Protein AF-A0A158M334-F1 (afdb_monomer_lite)

Structure (mmCIF, N/CA/C/O backbone):
data_AF-A0A158M334-F1
#
_entry.id   AF-A0A158M334-F1
#
loop_
_atom_site.group_PDB
_atom_site.id
_atom_site.type_symbol
_atom_site.label_atom_id
_atom_site.label_alt_id
_atom_site.label_comp_id
_atom_site.label_asym_id
_atom_site.label_entity_id
_atom_site.label_seq_id
_atom_site.pdbx_PDB_ins_code
_atom_site.Cartn_x
_atom_site.Cartn_y
_atom_site.Cartn_z
_atom_site.occupancy
_atom_site.B_iso_or_equiv
_atom_site.auth_seq_id
_atom_site.auth_comp_id
_atom_site.auth_asym_id
_atom_site.auth_atom_id
_atom_site.pdbx_PDB_model_num
ATOM 1 N N . MET A 1 1 ? 19.444 14.212 8.124 1.00 47.94 1 MET A N 1
ATOM 2 C CA . MET A 1 1 ? 18.230 14.984 7.774 1.00 47.94 1 MET A CA 1
ATOM 3 C C . MET A 1 1 ? 18.605 16.455 7.803 1.00 47.94 1 MET A C 1
ATOM 5 O O . MET A 1 1 ? 19.225 16.860 8.776 1.00 47.94 1 MET A O 1
ATOM 9 N N . THR A 1 2 ? 18.355 17.217 6.739 1.00 58.91 2 THR A N 1
ATOM 10 C CA . THR A 1 2 ? 18.716 18.645 6.686 1.00 58.91 2 THR A CA 1
ATOM 11 C C . THR A 1 2 ? 17.719 19.482 7.489 1.00 58.91 2 THR A C 1
ATOM 13 O O . THR A 1 2 ? 16.550 19.117 7.623 1.00 58.91 2 THR A O 1
ATOM 16 N N . GLU A 1 3 ? 18.173 20.617 8.019 1.00 60.62 3 GLU A N 1
ATOM 17 C CA . GLU A 1 3 ? 17.359 21.556 8.806 1.00 60.62 3 GLU A CA 1
ATOM 18 C C . GLU A 1 3 ? 16.091 22.000 8.043 1.00 60.62 3 GLU A C 1
ATOM 20 O O . GLU A 1 3 ? 15.004 22.089 8.611 1.00 60.62 3 GLU A O 1
ATOM 25 N N . SER A 1 4 ? 16.191 22.140 6.715 1.00 65.19 4 SER A N 1
ATOM 26 C CA . SER A 1 4 ? 15.075 22.467 5.817 1.00 65.19 4 SER A CA 1
ATOM 27 C C . SER A 1 4 ? 13.988 21.385 5.749 1.00 65.19 4 SER A C 1
ATOM 29 O O . SER 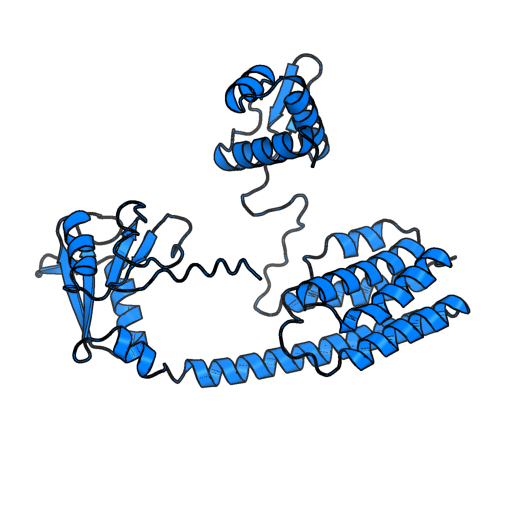A 1 4 ? 12.809 21.719 5.643 1.00 65.19 4 SER A O 1
ATOM 31 N N . SER A 1 5 ? 14.345 20.098 5.846 1.00 67.75 5 SER A N 1
ATOM 32 C CA . SER A 1 5 ? 13.368 18.997 5.836 1.00 67.75 5 SER A CA 1
ATOM 33 C C . SER A 1 5 ? 12.546 18.942 7.126 1.00 67.75 5 SER A C 1
ATOM 35 O O . SER A 1 5 ? 11.361 18.623 7.086 1.00 67.75 5 SER A O 1
ATOM 37 N N . VAL A 1 6 ? 13.148 19.297 8.266 1.00 74.81 6 VAL A N 1
ATOM 38 C CA . VAL A 1 6 ? 12.451 19.345 9.562 1.00 74.81 6 VAL A CA 1
ATOM 39 C C . VAL A 1 6 ? 11.464 20.515 9.608 1.00 74.81 6 VAL A C 1
ATOM 41 O O . VAL A 1 6 ? 10.344 20.357 10.090 1.00 74.81 6 VAL A O 1
ATOM 44 N N . VAL A 1 7 ? 11.850 21.678 9.071 1.00 81.12 7 VAL A N 1
ATOM 45 C CA . VAL A 1 7 ? 10.973 22.859 8.991 1.00 81.12 7 VAL A CA 1
ATOM 46 C C . VAL A 1 7 ? 9.770 22.608 8.082 1.00 81.12 7 VAL A C 1
ATOM 48 O O . VAL A 1 7 ? 8.658 22.996 8.434 1.00 81.12 7 VAL A O 1
ATOM 51 N N . LEU A 1 8 ? 9.964 21.912 6.958 1.00 81.62 8 LEU A N 1
ATOM 52 C CA . LEU A 1 8 ? 8.877 21.534 6.056 1.00 81.62 8 LEU A CA 1
ATOM 53 C C . LEU A 1 8 ? 7.827 20.652 6.752 1.00 81.62 8 LEU A C 1
ATOM 55 O O . LEU A 1 8 ? 6.649 20.996 6.731 1.00 81.62 8 LEU A O 1
ATOM 59 N N . LEU A 1 9 ? 8.253 19.586 7.440 1.00 78.56 9 LEU A N 1
ATOM 60 C CA . LEU A 1 9 ? 7.349 18.691 8.177 1.00 78.56 9 LEU A CA 1
ATOM 61 C C . LEU A 1 9 ? 6.573 19.422 9.283 1.00 78.56 9 LEU A C 1
ATOM 63 O O . LEU A 1 9 ? 5.370 19.224 9.445 1.00 78.56 9 LEU A O 1
ATOM 67 N N . ARG A 1 10 ? 7.243 20.307 10.034 1.00 80.00 10 ARG A N 1
ATOM 68 C CA . ARG A 1 10 ? 6.589 21.115 11.079 1.00 80.00 10 ARG A CA 1
ATOM 69 C C . ARG A 1 10 ? 5.551 22.073 10.494 1.00 80.00 10 ARG A C 1
ATOM 71 O O . ARG A 1 10 ? 4.484 22.252 11.077 1.00 80.00 10 ARG A O 1
ATOM 78 N N . LEU A 1 11 ? 5.847 22.672 9.341 1.00 85.12 11 LEU A N 1
ATOM 79 C CA . LEU A 1 11 ? 4.933 23.584 8.657 1.00 85.12 11 LEU A CA 1
ATOM 80 C C . LEU A 1 11 ? 3.715 22.848 8.073 1.00 85.12 11 LEU A C 1
ATOM 82 O O . LEU A 1 11 ? 2.597 23.352 8.168 1.00 85.12 11 LEU A O 1
ATOM 86 N N . GLU A 1 12 ? 3.907 21.645 7.527 1.00 84.12 12 GLU A N 1
ATOM 87 C CA . GLU A 1 12 ? 2.819 20.763 7.080 1.00 84.12 12 GLU A CA 1
ATOM 88 C C . GLU A 1 12 ? 1.884 20.401 8.232 1.00 84.12 12 GLU A C 1
ATOM 90 O O . GLU A 1 12 ? 0.667 20.571 8.124 1.00 84.12 12 GLU A O 1
ATOM 95 N N . GLN A 1 13 ? 2.458 19.969 9.355 1.00 78.25 13 GLN A N 1
ATOM 96 C CA . GLN A 1 13 ? 1.706 19.617 10.552 1.00 78.25 13 GLN A CA 1
ATOM 97 C C . GLN A 1 13 ? 0.904 20.815 11.082 1.00 78.25 13 GLN A C 1
ATOM 99 O O . GLN A 1 13 ? -0.273 20.672 11.415 1.00 78.25 13 GLN A O 1
ATOM 104 N N . TRP A 1 14 ? 1.503 22.010 11.109 1.00 84.94 14 TRP A N 1
ATOM 105 C CA . TRP A 1 14 ? 0.812 23.228 11.531 1.00 84.94 14 TRP A CA 1
ATOM 106 C C . TRP A 1 14 ? -0.359 23.586 10.603 1.00 84.94 14 TRP A C 1
ATOM 108 O O . TRP A 1 14 ? -1.460 23.854 11.088 1.00 84.94 14 TRP A O 1
ATOM 118 N N . LEU A 1 15 ? -0.170 23.532 9.278 1.00 84.06 15 LEU A N 1
ATOM 119 C CA . LEU A 1 15 ? -1.239 23.802 8.305 1.00 84.06 15 LEU A CA 1
ATOM 120 C C . LEU A 1 15 ? -2.401 22.811 8.432 1.00 84.06 15 LEU A C 1
ATOM 122 O O . LEU A 1 15 ? -3.563 23.209 8.336 1.00 84.06 15 LEU A O 1
ATOM 126 N N . GLN A 1 16 ? -2.102 21.538 8.693 1.00 79.38 16 GLN A N 1
ATOM 127 C CA . GLN A 1 16 ? -3.113 20.504 8.913 1.00 79.38 16 GLN A CA 1
ATOM 128 C C . GLN A 1 16 ? -3.888 20.696 10.223 1.00 79.38 16 GLN A C 1
ATOM 130 O O . GLN A 1 16 ? -5.077 20.384 10.267 1.00 79.38 16 GLN A O 1
ATOM 135 N N . GLN A 1 17 ? -3.246 21.225 11.269 1.00 76.94 17 GLN A N 1
ATOM 136 C CA . GLN A 1 17 ? -3.879 21.508 12.562 1.00 76.94 17 GLN A CA 1
ATOM 137 C C . GLN A 1 17 ? -4.700 22.802 12.548 1.00 76.94 17 GLN A C 1
ATOM 139 O O . GLN A 1 17 ? -5.815 22.829 13.059 1.00 76.94 17 GLN A O 1
ATOM 144 N N . SER A 1 18 ? -4.148 23.874 11.975 1.00 81.25 18 SER A N 1
ATOM 145 C CA . SER A 1 18 ? -4.753 25.213 11.998 1.00 81.25 18 SER A CA 1
ATOM 146 C C . SER A 1 18 ? -5.786 25.434 10.896 1.00 81.25 18 SER A C 1
ATOM 148 O O . SER A 1 18 ? -6.657 26.283 11.056 1.00 81.25 18 SER A O 1
ATOM 150 N N . ARG A 1 19 ? -5.692 24.693 9.781 1.00 78.38 19 ARG A N 1
ATOM 151 C CA . ARG A 1 19 ? -6.609 24.752 8.625 1.00 78.38 19 ARG A CA 1
ATOM 152 C C . ARG A 1 19 ? -7.058 26.168 8.240 1.00 78.38 19 ARG A C 1
ATOM 154 O O . ARG A 1 19 ? -8.259 26.450 8.212 1.00 78.38 19 ARG A O 1
ATOM 161 N N . PRO A 1 20 ? -6.115 27.071 7.924 1.00 83.44 20 PRO A N 1
ATOM 162 C CA . PRO A 1 20 ? -6.472 28.397 7.446 1.00 83.44 20 PRO A CA 1
ATOM 163 C C . PRO A 1 20 ? -7.361 28.306 6.186 1.00 83.44 20 PRO A C 1
ATOM 165 O O . PRO A 1 20 ? -7.093 27.472 5.314 1.00 83.44 20 PRO A O 1
ATOM 168 N N . PRO A 1 21 ? -8.413 29.140 6.071 1.00 81.75 21 PRO A N 1
ATOM 169 C CA . PRO A 1 21 ? -9.284 29.165 4.903 1.00 81.75 21 PRO A CA 1
ATOM 170 C C . PRO A 1 21 ? -8.538 29.380 3.583 1.00 81.75 21 PRO A C 1
ATOM 172 O O . PRO A 1 21 ? -7.445 29.946 3.509 1.00 81.75 21 PRO A O 1
ATOM 175 N N . ARG A 1 22 ? -9.183 28.968 2.492 1.00 81.88 22 ARG A N 1
ATOM 176 C CA . ARG A 1 22 ? -8.704 29.235 1.135 1.00 81.88 22 ARG A CA 1
ATOM 177 C C . ARG A 1 22 ? -8.504 30.739 0.928 1.00 81.88 22 ARG A C 1
ATOM 179 O O . ARG A 1 22 ? -9.402 31.527 1.202 1.00 81.88 22 ARG A O 1
ATOM 186 N N . GLY A 1 23 ? -7.341 31.131 0.416 1.00 82.62 23 GLY A N 1
ATOM 187 C CA . GLY A 1 23 ? -6.979 32.531 0.199 1.00 82.62 23 GLY A CA 1
ATOM 188 C C . GLY A 1 23 ? -6.365 33.239 1.410 1.00 82.62 23 GLY A C 1
ATOM 189 O O . GLY A 1 23 ? -6.038 34.418 1.295 1.00 82.62 23 GLY A O 1
ATOM 190 N N . THR A 1 24 ? -6.150 32.564 2.544 1.00 87.94 24 THR A N 1
ATOM 191 C CA . THR A 1 24 ? -5.414 33.149 3.676 1.00 87.94 24 THR A CA 1
ATOM 192 C C . THR A 1 24 ? -3.946 33.380 3.315 1.00 87.94 24 THR A C 1
ATOM 194 O O . THR A 1 24 ? -3.288 32.501 2.758 1.00 87.94 24 THR A O 1
ATOM 197 N N . HIS A 1 25 ? -3.428 34.566 3.638 1.00 89.25 25 HIS A N 1
ATOM 198 C CA . HIS A 1 25 ? -2.022 34.918 3.449 1.00 89.25 25 HIS A CA 1
ATOM 199 C C . HIS A 1 25 ? -1.143 34.286 4.537 1.00 89.25 25 HIS A C 1
ATOM 201 O O . HIS A 1 25 ? -1.473 34.358 5.719 1.00 89.25 25 HIS A O 1
ATOM 207 N N . LEU A 1 26 ? -0.008 33.711 4.136 1.00 87.44 26 LEU A N 1
ATOM 208 C CA . LEU A 1 26 ? 0.969 33.071 5.014 1.00 87.44 26 LEU A CA 1
ATOM 209 C C . LEU A 1 26 ? 2.284 33.873 5.031 1.00 87.44 26 LEU A C 1
ATOM 211 O O . LEU A 1 26 ? 3.174 33.629 4.208 1.00 87.44 26 LEU A O 1
ATOM 215 N N . PRO A 1 27 ? 2.432 34.846 5.950 1.00 87.75 27 PRO A N 1
ATOM 216 C CA . PRO A 1 27 ? 3.647 35.646 6.054 1.00 87.75 27 PRO A CA 1
ATOM 217 C C . PRO A 1 27 ? 4.820 34.814 6.593 1.00 87.75 27 PRO A C 1
ATOM 219 O O . PRO A 1 27 ? 4.800 34.321 7.719 1.00 87.75 27 PRO A O 1
ATOM 222 N N . ALA A 1 28 ? 5.889 34.715 5.796 1.00 84.88 28 ALA A N 1
ATOM 223 C CA . ALA A 1 28 ? 7.063 33.900 6.121 1.00 84.88 28 ALA A CA 1
ATOM 224 C C . ALA A 1 28 ? 7.759 34.307 7.434 1.00 84.88 28 ALA A C 1
ATOM 226 O O . ALA A 1 28 ? 8.307 33.444 8.107 1.00 84.88 28 ALA A O 1
ATOM 227 N N . GLN A 1 29 ? 7.737 35.596 7.799 1.00 82.38 29 GLN A N 1
ATOM 228 C CA . GLN A 1 29 ? 8.352 36.079 9.042 1.00 82.38 29 GLN A CA 1
ATOM 229 C C . GLN A 1 29 ? 7.590 35.586 10.278 1.00 82.38 29 GLN A C 1
ATOM 231 O O . GLN A 1 29 ? 8.189 34.998 11.164 1.00 82.38 29 GLN A O 1
ATOM 236 N N . GLN A 1 30 ? 6.261 35.712 10.285 1.00 82.62 30 GLN A N 1
ATOM 237 C CA . GLN A 1 30 ? 5.423 35.257 11.398 1.00 82.62 30 GLN A CA 1
ATOM 238 C C . GLN A 1 30 ? 5.484 33.733 11.584 1.00 82.62 30 GLN A C 1
ATOM 240 O O . GLN A 1 30 ? 5.459 33.241 12.707 1.00 82.62 30 GLN A O 1
ATOM 245 N N . LEU A 1 31 ? 5.586 32.977 10.484 1.00 85.56 31 LEU A N 1
ATOM 246 C CA . LEU A 1 31 ? 5.782 31.525 10.527 1.00 85.56 31 LEU A CA 1
ATOM 247 C C . LEU A 1 31 ? 7.178 31.139 11.037 1.00 85.56 31 LEU A C 1
ATOM 249 O O . LEU A 1 31 ? 7.320 30.109 11.687 1.00 85.56 31 LEU A O 1
ATOM 253 N N . ALA A 1 32 ? 8.196 31.957 10.765 1.00 84.25 32 ALA A N 1
ATOM 254 C CA . ALA A 1 32 ? 9.542 31.766 11.298 1.00 84.25 32 ALA A CA 1
ATOM 255 C C . ALA A 1 32 ? 9.581 32.009 12.812 1.00 84.25 32 ALA A C 1
ATOM 257 O O . ALA A 1 32 ? 10.109 31.174 13.545 1.00 84.25 32 ALA A O 1
ATOM 258 N N . ASP A 1 33 ? 8.926 33.078 13.271 1.00 81.44 33 ASP A N 1
ATOM 259 C CA . ASP A 1 33 ? 8.797 33.411 14.691 1.00 81.44 33 ASP A CA 1
ATOM 260 C C . ASP A 1 33 ? 8.016 32.314 15.445 1.00 81.44 33 ASP A C 1
ATOM 262 O O . ASP A 1 33 ? 8.439 31.867 16.509 1.00 81.44 33 ASP A O 1
ATOM 266 N N . LEU A 1 34 ? 6.924 31.805 14.856 1.00 77.38 34 LEU A N 1
ATOM 267 C CA . LEU A 1 34 ? 6.105 30.727 15.427 1.00 77.38 34 LEU A CA 1
ATOM 268 C C . LEU A 1 34 ? 6.857 29.392 15.542 1.00 77.38 34 LEU A C 1
ATOM 270 O O . LEU A 1 34 ? 6.643 28.635 16.486 1.00 77.38 34 LEU A O 1
ATOM 274 N N . LEU A 1 35 ? 7.717 29.086 14.570 1.00 78.19 35 LEU A N 1
ATOM 275 C CA . LEU A 1 35 ? 8.491 27.843 14.524 1.00 78.19 35 LEU A CA 1
ATOM 276 C C . LEU A 1 35 ? 9.873 27.971 15.192 1.00 78.19 35 LEU A C 1
ATOM 278 O O . LEU A 1 35 ? 10.613 26.985 15.206 1.00 78.19 35 LEU A O 1
ATOM 282 N N . ALA A 1 36 ? 10.204 29.147 15.745 1.00 81.69 36 ALA A N 1
ATOM 283 C CA . ALA A 1 36 ? 11.494 29.499 16.346 1.00 81.69 36 ALA A CA 1
ATOM 284 C C . ALA A 1 36 ? 12.703 29.217 15.428 1.00 81.69 36 ALA A C 1
ATOM 286 O O . ALA A 1 36 ? 13.732 28.703 15.866 1.00 81.69 36 ALA A O 1
ATOM 287 N N . VAL A 1 37 ? 12.576 29.534 14.135 1.00 85.00 37 VAL A N 1
ATOM 288 C CA . VAL A 1 37 ? 13.619 29.325 13.112 1.00 85.00 37 VAL A CA 1
ATOM 289 C C . VAL A 1 37 ? 13.877 30.597 12.307 1.00 85.00 37 VAL A C 1
ATOM 291 O O . VAL A 1 37 ? 13.117 31.559 12.368 1.00 85.00 37 VAL A O 1
ATOM 294 N N . SER A 1 38 ? 14.950 30.616 11.511 1.00 79.19 38 SER A N 1
ATOM 295 C CA . SER A 1 38 ? 15.212 31.730 10.595 1.00 79.19 38 SER A CA 1
ATOM 296 C C . SER A 1 38 ? 14.240 31.736 9.401 1.00 79.19 38 SER A C 1
ATOM 298 O O . SER A 1 38 ? 13.664 30.718 9.010 1.00 79.19 38 SER A O 1
ATOM 300 N N . ARG A 1 39 ? 14.062 32.902 8.769 1.00 82.88 39 ARG A N 1
ATOM 301 C CA . ARG A 1 39 ? 13.133 33.090 7.638 1.00 82.88 39 ARG A CA 1
ATOM 302 C C . ARG A 1 39 ? 13.492 32.264 6.392 1.00 82.88 39 ARG A C 1
ATOM 304 O O . ARG A 1 39 ? 12.613 31.965 5.578 1.00 82.88 39 ARG A O 1
ATOM 311 N N . SER A 1 40 ? 14.769 31.922 6.209 1.00 81.50 40 SER A N 1
ATOM 312 C CA . SER A 1 40 ? 15.268 31.253 4.997 1.00 81.50 40 SER A CA 1
ATOM 313 C C . SER A 1 40 ? 14.731 29.811 4.844 1.00 81.50 40 SER A C 1
ATOM 315 O O . SER A 1 40 ? 14.070 29.545 3.834 1.00 81.50 40 SER A O 1
ATOM 317 N N . PRO A 1 41 ? 14.852 28.913 5.848 1.00 82.25 41 PRO A N 1
ATOM 318 C CA . PRO A 1 41 ? 14.222 27.587 5.836 1.00 82.25 41 PRO A CA 1
ATOM 319 C C . PRO A 1 41 ? 12.707 27.611 5.609 1.00 82.25 41 PRO A C 1
ATOM 321 O O . PRO A 1 41 ? 12.185 26.796 4.853 1.00 82.25 41 PRO A O 1
ATOM 324 N N . VAL A 1 42 ? 11.999 28.571 6.214 1.00 85.69 42 VAL A N 1
ATOM 325 C CA . VAL A 1 42 ? 10.542 28.716 6.059 1.00 85.69 42 VAL A CA 1
ATOM 326 C C . VAL A 1 42 ? 10.175 29.142 4.642 1.00 85.69 42 VAL A C 1
ATOM 328 O O . VAL A 1 42 ? 9.250 28.596 4.050 1.00 85.69 42 VAL A O 1
ATOM 331 N N . SER A 1 43 ? 10.922 30.081 4.060 1.00 84.38 43 SER A N 1
ATOM 332 C CA . SER A 1 43 ? 10.692 30.527 2.681 1.00 84.38 43 SER A CA 1
ATOM 333 C C . SER A 1 43 ? 10.925 29.398 1.674 1.00 84.38 43 SER A C 1
ATOM 335 O O . SER A 1 43 ? 10.174 29.281 0.706 1.00 84.38 43 SER A O 1
ATOM 337 N N . HIS A 1 44 ? 11.926 28.548 1.926 1.00 83.69 44 HIS A N 1
ATOM 338 C CA . HIS A 1 44 ? 12.181 27.348 1.134 1.00 83.69 44 HIS A CA 1
ATOM 339 C C . HIS A 1 44 ? 11.050 26.319 1.295 1.00 83.69 44 HIS A C 1
ATOM 341 O O . HIS A 1 44 ? 10.533 25.814 0.302 1.00 83.69 44 HIS A O 1
ATOM 347 N N . ALA A 1 45 ? 10.595 26.060 2.525 1.00 85.06 45 ALA A N 1
ATOM 348 C CA . ALA A 1 45 ? 9.475 25.155 2.785 1.00 85.06 45 ALA A CA 1
ATOM 349 C C . ALA A 1 45 ? 8.170 25.629 2.116 1.00 85.06 45 ALA A C 1
ATOM 351 O O . ALA A 1 45 ? 7.468 24.833 1.499 1.00 85.06 45 ALA A O 1
ATOM 352 N N . LEU A 1 46 ? 7.869 26.932 2.158 1.00 87.31 46 LEU A N 1
ATOM 353 C CA . LEU A 1 46 ? 6.708 27.517 1.476 1.00 87.31 46 LEU A CA 1
ATOM 354 C C . LEU A 1 46 ? 6.787 27.370 -0.051 1.00 87.31 46 LEU A C 1
ATOM 356 O O . LEU A 1 46 ? 5.761 27.136 -0.687 1.00 87.31 46 LEU A O 1
ATOM 360 N N . ALA A 1 47 ? 7.986 27.475 -0.635 1.00 84.81 47 ALA A N 1
ATOM 361 C CA . ALA A 1 47 ? 8.192 27.231 -2.061 1.00 84.81 47 ALA A CA 1
ATOM 362 C C . ALA A 1 47 ? 7.869 25.773 -2.427 1.00 84.81 47 ALA A C 1
ATOM 364 O O . ALA A 1 47 ? 7.090 25.536 -3.347 1.00 84.81 47 ALA A O 1
ATOM 365 N N . VAL A 1 48 ? 8.362 24.812 -1.638 1.00 81.94 48 VAL A N 1
ATOM 366 C CA . VAL A 1 48 ? 8.070 23.379 -1.821 1.00 81.94 48 VAL A CA 1
ATOM 367 C C . VAL A 1 48 ? 6.569 23.089 -1.685 1.00 81.94 48 VAL A C 1
ATOM 369 O O . VAL A 1 48 ? 5.997 22.352 -2.485 1.00 81.94 48 VAL A O 1
ATOM 372 N N . LEU A 1 49 ? 5.883 23.698 -0.713 1.00 82.50 49 LEU A N 1
ATOM 373 C CA . LEU A 1 49 ? 4.430 23.545 -0.552 1.00 82.50 49 LEU A CA 1
ATOM 374 C C . LEU A 1 49 ? 3.627 24.186 -1.695 1.00 82.50 49 LEU A C 1
ATOM 376 O O . LEU A 1 49 ? 2.535 23.715 -2.022 1.00 82.50 49 LEU A O 1
ATOM 380 N N . ALA A 1 50 ? 4.156 25.239 -2.320 1.00 83.94 50 ALA A N 1
ATOM 381 C CA . ALA A 1 50 ? 3.560 25.827 -3.514 1.00 83.94 50 ALA A CA 1
ATOM 382 C C . ALA A 1 50 ? 3.732 24.927 -4.746 1.00 83.94 50 ALA A C 1
ATOM 384 O O . ALA A 1 50 ? 2.779 24.747 -5.501 1.00 83.94 50 ALA A O 1
ATOM 385 N N . GLU A 1 51 ? 4.894 24.291 -4.914 1.00 78.19 51 GLU A N 1
ATOM 386 C CA . GLU A 1 51 ? 5.123 23.284 -5.962 1.00 78.19 51 GLU A CA 1
ATOM 387 C C . GLU A 1 51 ? 4.209 22.060 -5.796 1.00 78.19 51 GLU A C 1
ATOM 389 O O . GLU A 1 51 ? 3.699 21.522 -6.778 1.00 78.19 51 GLU A O 1
ATOM 394 N N . ARG A 1 52 ? 3.911 21.670 -4.549 1.00 77.50 52 ARG A N 1
ATOM 395 C CA . ARG A 1 52 ? 2.932 20.616 -4.219 1.00 77.50 52 ARG A CA 1
ATOM 396 C C . ARG A 1 52 ? 1.470 21.036 -4.414 1.00 77.50 52 ARG A C 1
ATOM 398 O O . ARG A 1 52 ? 0.571 20.212 -4.252 1.00 77.50 52 ARG A O 1
ATOM 405 N N . GLY A 1 53 ? 1.211 22.302 -4.743 1.00 77.44 53 GLY A N 1
ATOM 406 C CA . GLY A 1 53 ? -0.130 22.837 -4.990 1.00 77.44 53 GLY A CA 1
ATOM 407 C C . GLY A 1 53 ? -0.955 23.131 -3.733 1.00 77.44 53 GLY A C 1
ATOM 408 O O . GLY A 1 53 ? -2.150 23.405 -3.848 1.00 77.44 53 GLY A O 1
ATOM 409 N N . TRP A 1 54 ? -0.351 23.091 -2.539 1.00 80.81 54 TRP A N 1
ATOM 410 C CA . TRP A 1 54 ? -1.039 23.454 -1.293 1.00 80.81 54 TRP A CA 1
ATOM 411 C C . TRP A 1 54 ? -1.180 24.968 -1.175 1.00 80.81 54 TRP A C 1
ATOM 413 O O . TRP A 1 54 ? -2.190 25.477 -0.684 1.00 80.81 54 TRP A O 1
ATOM 423 N N . LEU A 1 55 ? -0.165 25.685 -1.660 1.00 88.56 55 LEU A N 1
ATOM 424 C CA . LEU A 1 55 ? -0.078 27.135 -1.631 1.00 88.56 55 LEU A CA 1
ATOM 425 C C . LEU A 1 55 ? -0.019 27.705 -3.048 1.00 88.56 55 LEU A C 1
ATOM 427 O O . LEU A 1 55 ? 0.523 27.100 -3.967 1.00 88.56 55 LEU A O 1
ATOM 431 N N . ARG A 1 56 ? -0.518 28.926 -3.208 1.00 87.44 56 ARG A N 1
ATOM 432 C CA . ARG A 1 56 ? -0.350 29.734 -4.411 1.00 87.44 56 ARG A CA 1
ATOM 433 C C . ARG A 1 56 ? 0.615 30.868 -4.118 1.00 87.44 56 ARG A C 1
ATOM 435 O O . ARG A 1 56 ? 0.387 31.673 -3.214 1.00 87.44 56 ARG A O 1
ATOM 442 N N . ARG A 1 57 ? 1.681 30.960 -4.908 1.00 87.81 57 ARG A N 1
ATOM 443 C CA . ARG A 1 57 ? 2.614 32.087 -4.858 1.00 87.81 57 ARG A CA 1
ATOM 444 C C . ARG A 1 57 ? 2.042 33.262 -5.649 1.00 87.81 57 ARG A C 1
ATOM 446 O O . ARG A 1 57 ? 1.691 33.101 -6.814 1.00 87.81 57 ARG A O 1
ATOM 453 N N . GLN A 1 58 ? 1.983 34.441 -5.037 1.00 85.06 58 GLN A N 1
ATOM 454 C CA . GLN A 1 58 ? 1.708 35.697 -5.737 1.00 85.06 58 GLN A CA 1
ATOM 455 C C . GLN A 1 58 ? 2.993 36.539 -5.806 1.00 85.06 58 GLN A C 1
ATOM 457 O O . GLN A 1 58 ? 3.638 36.750 -4.770 1.00 85.06 58 GLN A O 1
ATOM 462 N N . PRO A 1 59 ? 3.387 37.035 -6.995 1.00 76.69 59 PRO A N 1
ATOM 463 C CA . PRO A 1 59 ? 4.546 37.914 -7.140 1.00 76.69 59 PRO A CA 1
ATOM 464 C C . PRO A 1 59 ? 4.445 39.115 -6.194 1.00 76.69 59 PRO A C 1
ATOM 466 O O . PRO A 1 59 ? 3.391 39.735 -6.090 1.00 76.69 59 PRO A O 1
ATOM 469 N N . HIS A 1 60 ? 5.527 39.418 -5.472 1.00 76.56 60 HIS A N 1
ATOM 470 C CA . HIS A 1 60 ? 5.637 40.549 -4.532 1.00 76.56 60 HIS A CA 1
ATOM 471 C C . HIS A 1 60 ? 4.625 40.587 -3.366 1.00 76.56 60 HIS A C 1
ATOM 473 O O . HIS 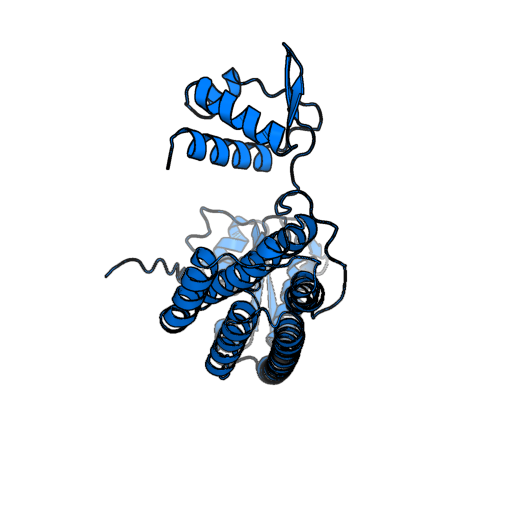A 1 60 ? 4.662 41.521 -2.570 1.00 76.56 60 HIS A O 1
ATOM 479 N N . ARG A 1 61 ? 3.761 39.572 -3.220 1.00 76.88 61 ARG A N 1
ATOM 480 C CA . ARG A 1 61 ? 2.748 39.480 -2.154 1.00 76.88 61 ARG A CA 1
ATOM 481 C C . ARG A 1 61 ? 2.865 38.248 -1.259 1.00 76.88 61 ARG A C 1
ATOM 483 O O . ARG A 1 61 ? 2.197 38.209 -0.240 1.00 76.88 61 ARG A O 1
ATOM 490 N N . GLY A 1 62 ? 3.715 37.275 -1.593 1.00 85.69 62 GLY A N 1
ATOM 491 C CA . GLY A 1 62 ? 3.979 36.112 -0.737 1.00 85.69 62 GLY A CA 1
ATOM 492 C C . GLY A 1 62 ? 3.161 34.874 -1.110 1.00 85.69 62 GLY A C 1
ATOM 493 O O . GLY A 1 62 ? 2.877 34.643 -2.289 1.00 85.69 62 GLY A O 1
ATOM 494 N N . TYR A 1 63 ? 2.837 34.044 -0.116 1.00 89.38 63 TYR A N 1
ATOM 495 C CA . TYR A 1 63 ? 2.156 32.760 -0.303 1.00 89.38 63 TYR A CA 1
ATOM 496 C C . TYR A 1 63 ? 0.749 32.801 0.284 1.00 89.38 63 TYR A C 1
ATOM 498 O O . TYR A 1 63 ? 0.533 33.323 1.375 1.00 89.38 63 TYR A O 1
ATOM 506 N N . TYR A 1 64 ? -0.200 32.224 -0.443 1.00 88.38 64 TYR A N 1
ATOM 507 C CA . TYR A 1 64 ? -1.598 32.131 -0.046 1.00 88.38 64 TYR A CA 1
ATOM 508 C C . TYR A 1 64 ? -2.034 30.674 -0.021 1.00 88.38 64 TYR A C 1
ATOM 510 O O . TYR A 1 64 ? -1.584 29.883 -0.846 1.00 88.38 64 TYR A O 1
ATOM 518 N N . VAL A 1 65 ? -2.928 30.316 0.893 1.00 87.06 65 VAL A N 1
ATOM 519 C CA . VAL A 1 65 ? -3.502 28.969 0.952 1.00 87.06 65 VAL A CA 1
ATOM 520 C C . VAL A 1 65 ? -4.343 28.726 -0.298 1.00 87.06 65 VAL A C 1
ATOM 522 O O . VAL A 1 65 ? -5.307 29.454 -0.541 1.00 87.06 65 VAL A O 1
ATOM 525 N N . ASP A 1 66 ? -3.994 27.713 -1.092 1.00 82.94 66 ASP A N 1
ATOM 526 C CA . ASP A 1 66 ? -4.806 27.298 -2.235 1.00 82.94 66 ASP A CA 1
ATOM 527 C C . ASP A 1 66 ? -5.609 26.057 -1.885 1.00 82.94 66 ASP A C 1
ATOM 529 O O . ASP A 1 66 ? -6.807 26.157 -1.709 1.00 82.94 66 ASP A O 1
ATOM 533 N N . ARG A 1 67 ? -5.011 24.880 -1.729 1.00 79.12 67 ARG A N 1
ATOM 534 C CA . ARG A 1 67 ? -5.780 23.671 -1.408 1.00 79.12 67 ARG A CA 1
ATOM 535 C C . ARG A 1 67 ? -5.017 22.823 -0.406 1.00 79.12 67 ARG A C 1
ATOM 537 O O . ARG A 1 67 ? -4.138 22.061 -0.792 1.00 79.12 67 ARG A O 1
ATOM 544 N N . LEU A 1 68 ? -5.362 22.956 0.875 1.00 73.56 68 LEU A N 1
ATOM 545 C CA . LEU A 1 68 ? -4.834 22.064 1.906 1.00 73.56 68 LEU A CA 1
ATOM 546 C C . LEU A 1 68 ? -5.449 20.666 1.747 1.00 73.56 68 LEU A C 1
ATOM 548 O O . LEU A 1 68 ? -6.633 20.567 1.416 1.00 73.56 68 LEU A O 1
ATOM 552 N N . PRO A 1 69 ? -4.672 19.593 1.961 1.00 60.22 69 PRO A N 1
ATOM 553 C CA . PRO A 1 69 ? -5.205 18.239 1.965 1.00 60.22 69 PRO A CA 1
ATOM 554 C C . PRO A 1 69 ? -6.197 18.045 3.119 1.00 60.22 69 PRO A C 1
ATOM 556 O O . PRO A 1 69 ? -6.036 18.599 4.216 1.00 60.22 69 PRO A O 1
ATOM 559 N N . GLU A 1 70 ? -7.223 17.223 2.886 1.00 54.50 70 GLU A N 1
ATOM 560 C CA . GLU A 1 70 ? -8.037 16.709 3.986 1.00 54.50 70 GLU A CA 1
ATOM 561 C C . GLU A 1 70 ? -7.160 15.865 4.932 1.00 54.50 70 GLU A C 1
ATOM 563 O O . GLU A 1 70 ? -6.182 15.278 4.460 1.00 54.50 70 GLU A O 1
ATOM 568 N N . PRO A 1 71 ? -7.400 15.824 6.258 1.00 45.88 71 PRO A N 1
ATOM 569 C CA . PRO A 1 71 ? -6.503 15.132 7.171 1.00 45.88 71 PRO A CA 1
ATOM 570 C C . PRO A 1 71 ? -6.624 13.637 6.852 1.00 45.88 71 PRO A C 1
ATOM 572 O O . PRO A 1 71 ? -7.678 13.045 7.069 1.00 45.88 71 PRO A O 1
ATOM 575 N N . GLY A 1 72 ? -5.573 13.056 6.267 1.00 50.56 72 GLY A N 1
ATOM 576 C CA . GLY A 1 72 ? -5.574 11.682 5.749 1.00 50.56 72 GLY A CA 1
ATOM 577 C C . GLY A 1 72 ? -5.708 11.535 4.226 1.00 50.56 72 GLY A C 1
ATOM 578 O O . GLY A 1 72 ? -5.809 10.411 3.747 1.00 50.56 72 GLY A O 1
ATOM 579 N N . GLY A 1 73 ? -5.696 12.625 3.452 1.00 39.66 73 GLY A N 1
ATOM 580 C CA . GLY A 1 73 ? -5.712 12.580 1.989 1.00 39.66 73 GLY A CA 1
ATOM 581 C C . GLY A 1 73 ? -4.433 13.148 1.391 1.00 39.66 73 GLY A C 1
ATOM 582 O O . GLY A 1 73 ? -4.342 14.357 1.188 1.00 39.66 73 GLY A O 1
ATOM 583 N N . ASP A 1 74 ? -3.462 12.293 1.071 1.00 41.44 74 ASP A N 1
ATOM 584 C CA . ASP A 1 74 ? -2.333 12.724 0.253 1.00 41.44 74 ASP A CA 1
ATOM 585 C C . ASP A 1 74 ? -2.793 13.114 -1.159 1.00 41.44 74 ASP A C 1
ATOM 587 O O . ASP A 1 74 ? -3.767 12.613 -1.732 1.00 41.44 74 ASP A O 1
ATOM 591 N N . THR A 1 75 ? -2.083 14.102 -1.685 1.00 40.66 75 THR A N 1
ATOM 592 C CA . THR A 1 75 ? -2.329 14.834 -2.923 1.00 40.66 75 THR A CA 1
ATOM 593 C C . THR A 1 75 ? -2.693 13.943 -4.118 1.00 40.66 75 THR A C 1
ATOM 595 O O . THR A 1 75 ? -1.956 13.032 -4.475 1.00 40.66 75 THR A O 1
ATOM 598 N N . ARG A 1 76 ? -3.784 14.307 -4.815 1.00 38.25 76 ARG A N 1
ATOM 599 C CA . ARG A 1 76 ? -4.234 13.745 -6.110 1.00 38.25 76 ARG A CA 1
ATOM 600 C C . ARG A 1 76 ? -4.797 12.312 -6.093 1.00 38.25 76 ARG A C 1
ATOM 602 O O . ARG A 1 76 ? -4.748 11.624 -7.111 1.00 38.25 76 ARG A O 1
ATOM 609 N N . SER A 1 77 ? -5.453 11.915 -5.005 1.00 39.09 77 SER A N 1
ATOM 610 C CA . SER A 1 77 ? -6.366 10.768 -5.030 1.00 39.09 77 SER A CA 1
ATOM 611 C C . SER A 1 77 ? -7.576 11.070 -5.931 1.00 39.09 77 SER A C 1
ATOM 613 O O . SER A 1 77 ? -8.446 11.875 -5.593 1.00 39.09 77 SER A O 1
ATOM 615 N N . VAL A 1 78 ? -7.608 10.453 -7.118 1.00 39.47 78 VAL A N 1
ATOM 616 C CA . VAL A 1 78 ? -8.876 10.034 -7.730 1.00 39.47 78 VAL A CA 1
ATOM 617 C C . VAL A 1 78 ? -9.589 9.256 -6.638 1.00 39.47 78 VAL A C 1
ATOM 619 O O . VAL A 1 78 ? -8.997 8.313 -6.121 1.00 39.47 78 VAL A O 1
ATOM 622 N N . SER A 1 79 ? -10.786 9.697 -6.242 1.00 34.84 79 SER A N 1
ATOM 623 C CA . SER A 1 79 ? -11.604 9.029 -5.231 1.00 34.84 79 SER A CA 1
ATOM 624 C C . SER A 1 79 ? -11.456 7.517 -5.362 1.00 34.84 79 SER A C 1
ATOM 626 O O . SER A 1 79 ? -11.766 6.971 -6.423 1.00 34.84 79 SER A O 1
ATOM 628 N N . ALA A 1 80 ? -10.944 6.860 -4.314 1.00 41.75 80 ALA A N 1
ATOM 629 C CA . ALA A 1 80 ? -10.976 5.408 -4.249 1.00 41.75 80 ALA A CA 1
ATOM 630 C C . ALA A 1 80 ? -12.423 4.980 -4.552 1.00 41.75 80 ALA A C 1
ATOM 632 O O . ALA A 1 80 ? -13.353 5.587 -3.998 1.00 41.75 80 ALA A O 1
ATOM 633 N N . PRO A 1 81 ? -12.640 4.040 -5.488 1.00 40.50 81 PRO A N 1
ATOM 634 C CA . PRO A 1 81 ? -13.981 3.599 -5.813 1.00 40.50 81 PRO A CA 1
ATOM 635 C C . PRO A 1 81 ? -14.643 3.119 -4.523 1.00 40.50 81 PRO A C 1
ATOM 637 O O . PRO A 1 81 ? -14.124 2.268 -3.809 1.00 40.50 81 PRO A O 1
ATOM 640 N N . THR A 1 82 ? -15.782 3.721 -4.199 1.00 41.25 82 THR A N 1
ATOM 641 C CA . THR A 1 82 ? -16.612 3.389 -3.042 1.00 41.25 82 THR A CA 1
ATOM 642 C C . THR A 1 82 ? -17.285 2.045 -3.333 1.00 41.25 82 THR A C 1
ATOM 644 O O . THR A 1 82 ? -18.431 1.985 -3.765 1.00 41.25 82 THR A O 1
ATOM 647 N N . GLY A 1 83 ? -16.524 0.957 -3.200 1.00 40.22 83 GLY A N 1
ATOM 648 C CA . GLY A 1 83 ? -16.959 -0.420 -3.427 1.00 40.22 83 GLY A CA 1
ATOM 649 C C . GLY A 1 83 ? -16.804 -1.276 -2.163 1.00 40.22 83 GLY A C 1
ATOM 650 O O . GLY A 1 83 ? -15.912 -1.019 -1.356 1.00 40.22 83 GLY A O 1
ATOM 651 N N . PRO A 1 84 ? -17.672 -2.280 -1.942 1.00 39.69 84 PRO A N 1
ATOM 652 C CA . PRO A 1 84 ? -17.661 -3.078 -0.721 1.00 39.69 84 PRO A CA 1
ATOM 653 C C . PRO A 1 84 ? -16.495 -4.088 -0.688 1.00 39.69 84 PRO A C 1
ATOM 655 O O . PRO A 1 84 ? -16.217 -4.751 -1.680 1.00 39.69 84 PRO A O 1
ATOM 658 N N . VAL A 1 85 ? -15.855 -4.201 0.484 1.00 47.03 85 VAL A N 1
ATOM 659 C CA . VAL A 1 85 ? -15.138 -5.361 1.077 1.00 47.03 85 VAL A CA 1
ATOM 660 C C . VAL A 1 85 ? -14.445 -6.349 0.105 1.00 47.03 85 VAL A C 1
ATOM 662 O O . VAL A 1 85 ? -14.736 -7.540 0.123 1.00 47.03 85 VAL A O 1
ATOM 665 N N . ASP A 1 86 ? -13.503 -5.866 -0.717 1.00 50.31 86 ASP A N 1
ATOM 666 C CA . ASP A 1 86 ? -12.362 -6.638 -1.280 1.00 50.31 86 ASP A CA 1
ATOM 667 C C . ASP A 1 86 ? -11.308 -5.727 -1.961 1.00 50.31 86 ASP A C 1
ATOM 669 O O . ASP A 1 86 ? -10.639 -6.076 -2.936 1.00 50.31 86 ASP A O 1
ATOM 673 N N . ASP A 1 87 ? -11.168 -4.502 -1.447 1.00 59.19 87 ASP A N 1
ATOM 674 C CA . ASP A 1 87 ? -10.420 -3.410 -2.090 1.00 59.19 87 ASP A CA 1
ATOM 675 C C . ASP A 1 87 ? -8.887 -3.571 -2.003 1.00 59.19 87 ASP A C 1
ATOM 677 O O . ASP A 1 87 ? -8.119 -2.885 -2.674 1.00 59.19 87 ASP A O 1
ATOM 681 N N . THR A 1 88 ? -8.411 -4.532 -1.208 1.00 63.88 88 THR A N 1
ATOM 682 C CA . THR A 1 88 ? -6.979 -4.764 -0.994 1.00 63.88 88 THR A CA 1
ATOM 683 C C . THR A 1 88 ? -6.281 -5.347 -2.224 1.00 63.88 88 THR A C 1
ATOM 685 O O . THR A 1 88 ? -5.092 -5.103 -2.412 1.00 63.88 88 THR A O 1
ATOM 688 N N . LEU A 1 89 ? -6.993 -6.089 -3.086 1.00 76.38 89 LEU A N 1
ATOM 689 C CA . LEU A 1 89 ? -6.418 -6.741 -4.274 1.00 76.38 89 LEU A CA 1
ATOM 690 C C . LEU A 1 89 ? -6.353 -5.823 -5.504 1.00 76.38 89 LEU A C 1
ATOM 692 O O . LEU A 1 89 ? -5.715 -6.173 -6.501 1.00 76.38 89 LEU A O 1
ATOM 696 N N . GLN A 1 90 ? -6.993 -4.652 -5.459 1.00 77.38 90 GLN A N 1
ATOM 697 C CA . GLN A 1 90 ? -7.042 -3.729 -6.594 1.00 77.38 90 GLN A CA 1
ATOM 698 C C . GLN A 1 90 ? -5.672 -3.210 -7.049 1.00 77.38 90 GLN A C 1
ATOM 700 O O . GLN A 1 90 ? -5.449 -3.174 -8.262 1.00 77.38 90 GLN A O 1
ATOM 705 N N . PRO A 1 91 ? -4.713 -2.895 -6.155 1.00 81.62 91 PRO A N 1
ATOM 706 C CA . PRO A 1 91 ? -3.351 -2.568 -6.566 1.00 81.62 91 PRO A CA 1
ATOM 707 C C . PRO A 1 91 ? -2.722 -3.662 -7.432 1.00 81.62 91 PRO A C 1
ATOM 709 O O . PRO A 1 91 ? -2.150 -3.377 -8.480 1.00 81.62 91 PRO A O 1
ATOM 712 N N . LEU A 1 92 ? -2.899 -4.932 -7.056 1.00 82.31 92 LEU A N 1
ATOM 713 C CA . LEU A 1 92 ? -2.339 -6.054 -7.806 1.00 82.31 92 LEU A CA 1
ATOM 714 C C . LEU A 1 92 ? -3.042 -6.256 -9.159 1.00 82.31 92 LEU A C 1
ATOM 716 O O . LEU A 1 92 ? -2.390 -6.569 -10.154 1.00 82.31 92 LEU A O 1
ATOM 720 N N . ARG A 1 93 ? -4.359 -6.019 -9.229 1.00 87.00 93 ARG A N 1
ATOM 721 C CA . ARG A 1 93 ? -5.114 -6.014 -10.496 1.00 87.00 93 ARG A CA 1
ATOM 722 C C . ARG A 1 93 ? -4.669 -4.886 -11.426 1.00 87.00 93 ARG A C 1
ATOM 724 O O . ARG A 1 93 ? -4.559 -5.110 -12.629 1.00 87.00 93 ARG A O 1
ATOM 731 N N . MET A 1 94 ? -4.362 -3.711 -10.880 1.00 87.94 94 MET A N 1
ATOM 732 C CA . MET A 1 94 ? -3.790 -2.605 -11.647 1.00 87.94 94 MET A CA 1
ATOM 733 C C . MET A 1 94 ? -2.401 -2.968 -12.183 1.00 87.94 94 MET A C 1
ATOM 735 O O . MET A 1 94 ? -2.144 -2.792 -13.373 1.00 87.94 94 MET A O 1
ATOM 739 N N . CYS A 1 95 ? -1.532 -3.556 -11.352 1.00 90.38 95 CYS A N 1
ATOM 740 C CA . CYS A 1 95 ? -0.238 -4.076 -11.803 1.00 90.38 95 CYS A CA 1
ATOM 741 C C . CYS A 1 95 ? -0.398 -5.096 -12.940 1.00 90.38 95 CYS A C 1
ATOM 743 O O . CYS A 1 95 ? 0.313 -5.009 -13.938 1.00 90.38 95 CYS A O 1
ATOM 745 N N . MET A 1 96 ? -1.365 -6.011 -12.838 1.00 91.62 96 MET A N 1
ATOM 746 C CA . MET A 1 96 ? -1.656 -6.994 -13.887 1.00 91.62 96 MET A CA 1
ATOM 747 C C . MET A 1 96 ? -2.097 -6.356 -15.210 1.00 91.62 96 MET A C 1
ATOM 749 O O . MET A 1 96 ? -1.795 -6.900 -16.267 1.00 91.62 96 MET A O 1
ATOM 753 N N . ALA A 1 97 ? -2.798 -5.222 -15.173 1.00 92.44 97 ALA A N 1
ATOM 754 C CA . ALA A 1 97 ? -3.202 -4.506 -16.380 1.00 92.44 97 ALA A CA 1
ATOM 755 C C . ALA A 1 97 ? -2.038 -3.718 -17.007 1.00 92.44 97 ALA A C 1
ATOM 757 O O . ALA A 1 97 ? -1.896 -3.679 -18.226 1.00 92.44 97 ALA A O 1
ATOM 758 N N . VAL A 1 98 ? -1.206 -3.092 -16.173 1.00 94.88 98 VAL A N 1
ATOM 759 C CA . VAL A 1 98 ? -0.187 -2.129 -16.612 1.00 94.88 98 VAL A CA 1
ATOM 760 C C . VAL A 1 98 ? 1.154 -2.789 -16.923 1.00 94.88 98 VAL A C 1
ATOM 762 O O . VAL A 1 98 ? 1.735 -2.526 -17.971 1.00 94.88 98 VAL A O 1
ATOM 765 N N . VAL A 1 99 ? 1.670 -3.638 -16.031 1.00 95.69 99 VAL A N 1
ATOM 766 C CA . VAL A 1 99 ? 3.042 -4.158 -16.136 1.00 95.69 99 VAL A CA 1
ATOM 767 C C . VAL A 1 99 ? 3.225 -5.018 -17.393 1.00 95.69 99 VAL A C 1
ATOM 769 O O . VAL A 1 99 ? 4.159 -4.740 -18.142 1.00 95.69 99 VAL A O 1
ATOM 772 N N . PRO A 1 100 ? 2.361 -6.007 -17.710 1.00 97.19 100 PRO A N 1
ATOM 773 C CA . PRO A 1 100 ? 2.514 -6.795 -18.933 1.00 97.19 100 PRO A CA 1
ATOM 774 C C . PRO A 1 100 ? 2.372 -5.965 -20.211 1.00 97.19 100 PRO A C 1
ATOM 776 O O . PRO A 1 100 ? 3.038 -6.275 -21.197 1.00 97.19 100 PRO A O 1
ATOM 779 N N . ALA A 1 101 ? 1.536 -4.921 -20.195 1.00 96.88 101 ALA A N 1
ATOM 780 C CA . ALA A 1 101 ? 1.384 -4.002 -21.319 1.00 96.88 101 ALA A CA 1
ATOM 781 C C . ALA A 1 101 ? 2.657 -3.172 -21.534 1.00 96.88 101 ALA A C 1
ATOM 783 O O . ALA A 1 101 ? 3.130 -3.067 -22.660 1.00 96.88 101 ALA A O 1
ATOM 784 N N . ALA A 1 102 ? 3.273 -2.683 -20.453 1.00 96.88 102 ALA A N 1
ATOM 785 C CA . ALA A 1 102 ? 4.527 -1.938 -20.517 1.00 96.88 102 ALA A CA 1
ATOM 786 C C . ALA A 1 102 ? 5.658 -2.752 -21.172 1.00 96.88 102 ALA A C 1
ATOM 788 O O . ALA A 1 102 ? 6.428 -2.207 -21.957 1.00 96.88 102 ALA A O 1
ATOM 789 N N . LEU A 1 103 ? 5.727 -4.064 -20.908 1.00 97.00 103 LEU A N 1
ATOM 790 C CA . LEU A 1 103 ? 6.718 -4.957 -21.526 1.00 97.00 103 LEU A CA 1
ATOM 791 C C . LEU A 1 103 ? 6.561 -5.077 -23.053 1.00 97.00 103 LEU A C 1
ATOM 793 O O . LEU A 1 103 ? 7.522 -5.425 -23.733 1.00 97.00 103 LEU A O 1
ATOM 797 N N . LEU A 1 104 ? 5.368 -4.816 -23.592 1.00 97.19 104 LEU A N 1
ATOM 798 C CA . LEU A 1 104 ? 5.055 -4.930 -25.020 1.00 97.19 104 LEU A CA 1
ATOM 799 C C . LEU A 1 104 ? 5.235 -3.614 -25.787 1.00 97.19 104 LEU A C 1
ATOM 801 O O . LEU A 1 104 ? 5.012 -3.588 -26.997 1.00 97.19 104 LEU A O 1
ATOM 805 N N . GLU A 1 105 ? 5.636 -2.532 -25.115 1.00 96.81 105 GLU A N 1
ATOM 806 C CA . GLU A 1 105 ? 5.830 -1.247 -25.779 1.00 96.81 105 GLU A CA 1
ATOM 807 C C . GLU A 1 105 ? 6.895 -1.330 -26.887 1.00 96.81 105 GLU A C 1
ATOM 809 O O . GLU A 1 105 ? 7.933 -1.991 -26.724 1.00 96.81 105 GLU A O 1
ATOM 814 N N . PRO A 1 106 ? 6.690 -0.627 -28.016 1.00 93.44 106 PRO A N 1
ATOM 815 C CA . PRO A 1 106 ? 7.674 -0.572 -29.084 1.00 93.44 106 PRO A CA 1
ATOM 816 C C . PRO A 1 106 ? 9.026 -0.065 -28.574 1.00 93.44 106 PRO A C 1
ATOM 818 O O . PRO A 1 106 ? 9.145 1.035 -28.040 1.00 93.44 106 PRO A O 1
ATOM 821 N N . GLY A 1 107 ? 10.072 -0.868 -28.761 1.00 90.94 107 GLY A N 1
ATOM 822 C CA . GLY A 1 107 ? 11.420 -0.511 -28.318 1.00 90.94 107 GLY A CA 1
ATOM 823 C C . GLY A 1 107 ? 11.676 -0.707 -26.821 1.00 90.94 107 GLY A C 1
ATOM 824 O O . GLY A 1 107 ? 12.716 -0.249 -26.342 1.00 90.94 107 GLY A O 1
ATOM 825 N N . TYR A 1 108 ? 10.791 -1.409 -26.100 1.00 96.12 108 TYR A N 1
ATOM 826 C CA . TYR A 1 108 ? 11.021 -1.789 -24.708 1.00 96.12 108 TYR A CA 1
ATOM 827 C C . TYR A 1 108 ? 12.387 -2.465 -24.541 1.00 96.12 108 TYR A C 1
ATOM 829 O O . TYR A 1 108 ? 12.666 -3.512 -25.139 1.00 96.12 108 TYR A O 1
ATOM 837 N N . ARG A 1 109 ? 13.232 -1.860 -23.701 1.00 93.38 109 ARG A N 1
ATOM 838 C CA . ARG A 1 109 ? 14.523 -2.406 -23.280 1.00 93.38 109 ARG A CA 1
ATOM 839 C C . ARG A 1 109 ? 14.831 -1.970 -21.862 1.00 93.38 109 ARG A C 1
ATOM 841 O O . ARG A 1 109 ? 14.876 -0.780 -21.559 1.00 93.38 109 ARG A O 1
ATOM 848 N N . ILE A 1 110 ? 15.122 -2.948 -21.020 1.00 93.12 110 ILE A N 1
ATOM 849 C CA . ILE A 1 110 ? 15.596 -2.710 -19.663 1.00 93.12 110 ILE A CA 1
ATOM 850 C C . ILE A 1 110 ? 17.122 -2.604 -19.645 1.00 93.12 110 ILE A C 1
ATOM 852 O O . ILE A 1 110 ? 17.826 -3.333 -20.344 1.00 93.12 110 ILE A O 1
ATOM 856 N N . GLU A 1 111 ? 17.643 -1.667 -18.856 1.00 93.75 111 GLU A N 1
ATOM 857 C CA . GLU A 1 111 ? 19.083 -1.445 -18.760 1.00 93.75 111 GLU A CA 1
ATOM 858 C C . GLU A 1 111 ? 19.776 -2.608 -18.012 1.00 93.75 111 GLU A C 1
ATOM 860 O O . GLU A 1 111 ? 19.268 -3.051 -16.975 1.00 93.75 111 GLU A O 1
ATOM 865 N N . PRO A 1 112 ? 20.960 -3.089 -18.449 1.00 92.06 112 PRO A N 1
ATOM 866 C CA . PRO A 1 112 ? 21.658 -4.197 -17.780 1.00 92.06 112 PRO A CA 1
ATOM 867 C C . PRO A 1 112 ? 22.018 -3.924 -16.309 1.00 92.06 112 PRO A C 1
ATOM 869 O O . PRO A 1 112 ? 22.094 -4.838 -15.486 1.00 92.06 112 PRO A O 1
ATOM 872 N N . THR A 1 113 ? 22.243 -2.658 -15.962 1.00 93.62 113 THR A N 1
ATOM 873 C CA . THR A 1 113 ? 22.478 -2.174 -14.591 1.00 93.62 113 THR A CA 1
ATOM 874 C C . THR A 1 113 ? 21.243 -2.384 -13.711 1.00 93.62 113 THR A C 1
ATOM 876 O O . THR A 1 113 ? 21.351 -2.935 -12.612 1.00 93.62 113 THR A O 1
ATOM 879 N N . VAL A 1 114 ? 20.065 -2.013 -14.220 1.00 92.69 114 VAL A N 1
ATOM 880 C CA . VAL A 1 114 ? 18.764 -2.204 -13.569 1.00 92.69 114 VAL A CA 1
ATOM 881 C C . VAL A 1 114 ? 18.463 -3.692 -13.433 1.00 92.69 114 VAL A C 1
ATOM 883 O O . VAL A 1 114 ? 18.125 -4.139 -12.341 1.00 92.69 114 VAL A O 1
ATOM 886 N N . MET A 1 115 ? 18.690 -4.481 -14.487 1.00 92.50 115 MET A N 1
ATOM 887 C CA . MET A 1 115 ? 18.520 -5.937 -14.464 1.00 92.50 115 MET A CA 1
ATOM 888 C C . MET A 1 115 ? 19.312 -6.589 -13.321 1.00 92.50 115 MET A C 1
ATOM 890 O O . MET A 1 115 ? 18.773 -7.359 -12.524 1.00 92.50 115 MET A O 1
ATOM 894 N N . ARG A 1 116 ? 20.595 -6.231 -13.189 1.00 91.69 116 ARG A N 1
ATOM 895 C CA . ARG A 1 116 ? 21.477 -6.752 -12.136 1.00 91.69 116 ARG A CA 1
ATOM 896 C C . ARG A 1 116 ? 20.996 -6.368 -10.738 1.00 91.69 116 ARG A C 1
ATOM 898 O O . ARG A 1 116 ? 21.026 -7.200 -9.831 1.00 91.69 116 ARG A O 1
ATOM 905 N N . ARG A 1 117 ? 20.537 -5.124 -10.570 1.00 92.81 117 ARG A N 1
ATOM 906 C CA . ARG A 1 117 ? 19.951 -4.641 -9.315 1.00 92.81 117 ARG A CA 1
ATOM 907 C C . ARG A 1 117 ? 18.698 -5.442 -8.955 1.00 92.81 117 ARG A C 1
ATOM 909 O O . ARG A 1 117 ? 18.614 -5.916 -7.826 1.00 92.81 117 ARG A O 1
ATOM 916 N N . LEU A 1 118 ? 17.770 -5.630 -9.895 1.00 91.62 118 LEU A N 1
ATOM 917 C CA . LEU A 1 118 ? 16.530 -6.378 -9.663 1.00 91.62 118 LEU A CA 1
ATOM 918 C C . LEU A 1 118 ? 16.813 -7.827 -9.256 1.00 91.62 118 LEU A C 1
ATOM 920 O O . LEU A 1 118 ? 16.283 -8.283 -8.247 1.00 91.62 118 LEU A O 1
ATOM 924 N N . ARG A 1 119 ? 17.733 -8.516 -9.949 1.00 90.56 119 ARG A N 1
ATOM 925 C CA . ARG A 1 119 ? 18.172 -9.869 -9.559 1.00 90.56 119 ARG A CA 1
ATOM 926 C C . ARG A 1 119 ? 18.715 -9.901 -8.127 1.00 90.56 119 ARG A C 1
ATOM 928 O O . ARG A 1 119 ? 18.354 -10.774 -7.347 1.00 90.56 119 ARG A O 1
ATOM 935 N N . GLN A 1 120 ? 19.556 -8.934 -7.755 1.00 88.38 120 GLN A N 1
ATOM 936 C CA . GLN A 1 120 ? 20.113 -8.857 -6.402 1.00 88.38 120 GLN A CA 1
ATOM 937 C C . GLN A 1 120 ? 19.040 -8.579 -5.335 1.00 88.38 120 GLN A C 1
ATOM 939 O O . GLN A 1 120 ? 19.140 -9.103 -4.224 1.00 88.38 120 GLN A O 1
ATOM 944 N N . GLN A 1 121 ? 18.038 -7.753 -5.649 1.00 85.50 121 GLN A N 1
ATOM 945 C CA . GLN A 1 121 ? 16.912 -7.470 -4.756 1.00 85.50 121 GLN A CA 1
ATOM 946 C C . GLN A 1 121 ? 16.060 -8.726 -4.535 1.00 85.50 121 GLN A C 1
ATOM 948 O O . GLN A 1 121 ? 15.803 -9.078 -3.384 1.00 85.50 121 GLN A O 1
ATOM 953 N N . GLU A 1 122 ? 15.721 -9.450 -5.604 1.00 84.06 122 GLU A N 1
ATOM 954 C CA . GLU A 1 122 ? 14.970 -10.711 -5.537 1.00 84.06 122 GLU A CA 1
ATOM 955 C C . GLU A 1 122 ? 15.691 -11.775 -4.696 1.00 84.06 122 GLU A C 1
ATOM 957 O O . GLU A 1 122 ? 15.086 -12.376 -3.810 1.00 84.06 122 GLU A O 1
ATOM 962 N N . SER A 1 123 ? 17.008 -11.941 -4.866 1.00 78.56 123 SER A N 1
ATOM 963 C CA . SER A 1 123 ? 17.795 -12.894 -4.066 1.00 78.56 123 SER A CA 1
ATOM 964 C C . SER A 1 123 ? 17.867 -12.542 -2.572 1.00 78.56 123 SER A C 1
ATOM 966 O O . SER A 1 123 ? 18.111 -13.415 -1.741 1.00 78.56 123 SER A O 1
ATOM 968 N N . ARG A 1 124 ? 17.678 -11.267 -2.204 1.00 77.56 124 ARG A N 1
ATOM 969 C CA . ARG A 1 124 ? 17.723 -10.787 -0.809 1.00 77.56 124 ARG A CA 1
ATOM 970 C C . ARG A 1 124 ? 16.364 -10.805 -0.112 1.00 77.56 124 ARG A C 1
ATOM 972 O O . ARG A 1 124 ? 16.318 -10.662 1.109 1.00 77.56 124 ARG A O 1
ATOM 979 N N . MET A 1 125 ? 15.275 -11.021 -0.852 1.00 72.50 125 MET A N 1
ATOM 980 C CA . MET A 1 125 ? 13.902 -11.016 -0.332 1.00 72.50 125 MET A CA 1
ATOM 981 C C . MET A 1 125 ? 13.693 -11.965 0.859 1.00 72.50 125 MET A C 1
ATOM 983 O O . MET A 1 125 ? 12.877 -11.685 1.735 1.00 72.50 125 MET A O 1
ATOM 987 N N . HIS A 1 126 ? 14.446 -13.067 0.928 1.00 67.38 126 HIS A N 1
ATOM 988 C CA . HIS A 1 126 ? 14.290 -14.108 1.955 1.00 67.38 126 HIS A CA 1
ATOM 989 C C . HIS A 1 126 ? 14.700 -13.644 3.358 1.00 67.38 126 HIS A C 1
ATOM 991 O O . HIS A 1 126 ? 14.231 -14.202 4.343 1.00 67.38 126 HIS A O 1
ATOM 997 N N . ALA A 1 127 ? 15.571 -12.636 3.454 1.00 64.69 127 ALA A N 1
ATOM 998 C CA . ALA A 1 127 ? 16.115 -12.151 4.721 1.00 64.69 127 ALA A CA 1
ATOM 999 C C . ALA A 1 127 ? 15.293 -11.007 5.344 1.00 64.69 127 ALA A C 1
ATOM 1001 O O . ALA A 1 127 ? 15.652 -10.492 6.400 1.00 64.69 127 ALA A O 1
ATOM 1002 N N . LEU A 1 128 ? 14.224 -10.562 4.677 1.00 66.50 128 LEU A N 1
ATOM 1003 C CA . LEU A 1 128 ? 13.506 -9.334 5.018 1.00 66.50 128 LEU A CA 1
ATOM 1004 C C . LEU A 1 128 ? 12.153 -9.613 5.677 1.00 66.50 128 LEU A C 1
ATOM 1006 O O . LEU A 1 128 ? 11.562 -10.671 5.475 1.00 66.50 128 LEU A O 1
ATOM 1010 N N . HIS A 1 129 ? 11.655 -8.641 6.444 1.00 65.25 129 HIS A N 1
ATOM 1011 C CA . HIS A 1 129 ? 10.317 -8.647 7.049 1.00 65.25 129 HIS A CA 1
ATOM 1012 C C . HIS A 1 129 ? 9.234 -8.243 6.028 1.00 65.25 129 HIS A C 1
ATOM 1014 O O . HIS A 1 129 ? 9.538 -7.594 5.026 1.00 65.25 129 HIS A O 1
ATOM 1020 N N . ASP A 1 130 ? 7.971 -8.588 6.294 1.00 64.75 130 ASP A N 1
ATOM 1021 C CA . ASP A 1 130 ? 6.846 -8.496 5.343 1.00 64.75 130 ASP A CA 1
ATOM 1022 C C . ASP A 1 130 ? 6.680 -7.115 4.674 1.00 64.75 130 ASP A C 1
ATOM 1024 O O . ASP A 1 130 ? 6.585 -7.036 3.449 1.00 64.75 130 ASP A O 1
ATOM 1028 N N . ALA A 1 131 ? 6.737 -6.014 5.436 1.00 64.69 131 ALA A N 1
ATOM 1029 C CA . ALA A 1 131 ? 6.609 -4.659 4.879 1.00 64.69 131 ALA A CA 1
ATOM 1030 C C . ALA A 1 131 ? 7.763 -4.290 3.924 1.00 64.69 131 ALA A C 1
ATOM 1032 O O . ALA A 1 131 ? 7.556 -3.663 2.887 1.00 64.69 131 ALA A O 1
ATOM 1033 N N . ALA A 1 132 ? 8.987 -4.725 4.240 1.00 68.50 132 ALA A N 1
ATOM 1034 C CA . ALA A 1 132 ? 10.149 -4.492 3.387 1.00 68.50 132 ALA A CA 1
ATOM 1035 C C . ALA A 1 132 ? 10.090 -5.335 2.100 1.00 68.50 132 ALA A C 1
ATOM 1037 O O . ALA A 1 132 ? 10.498 -4.857 1.042 1.00 68.50 132 ALA A O 1
ATOM 1038 N N . ARG A 1 133 ? 9.543 -6.561 2.162 1.00 72.81 133 ARG A N 1
ATOM 1039 C CA . ARG A 1 133 ? 9.312 -7.398 0.970 1.00 72.81 133 ARG A CA 1
ATOM 1040 C C . ARG A 1 133 ? 8.289 -6.764 0.030 1.00 72.81 133 ARG A C 1
ATOM 1042 O O . ARG A 1 133 ? 8.530 -6.708 -1.171 1.00 72.81 133 ARG A O 1
ATOM 1049 N N . ALA A 1 134 ? 7.185 -6.251 0.573 1.00 71.88 134 ALA A N 1
ATOM 1050 C CA . ALA A 1 134 ? 6.143 -5.595 -0.217 1.00 71.88 134 ALA A CA 1
ATOM 1051 C C . ALA A 1 134 ? 6.670 -4.353 -0.955 1.00 71.88 134 ALA A C 1
ATOM 1053 O O . ALA A 1 134 ? 6.337 -4.138 -2.121 1.00 71.88 134 ALA A O 1
ATOM 1054 N N . GLN A 1 135 ? 7.536 -3.564 -0.310 1.00 73.62 135 GLN A N 1
ATOM 1055 C CA . GLN A 1 135 ? 8.166 -2.417 -0.964 1.00 73.62 135 GLN A CA 1
ATOM 1056 C C . GLN A 1 135 ? 9.110 -2.842 -2.096 1.00 73.62 135 GLN A C 1
ATOM 1058 O O . GLN A 1 135 ? 9.062 -2.258 -3.174 1.00 73.62 135 GLN A O 1
ATOM 1063 N N . LEU A 1 136 ? 9.943 -3.867 -1.883 1.00 78.88 136 LEU A N 1
ATOM 1064 C CA . LEU A 1 136 ? 10.844 -4.364 -2.929 1.00 78.88 136 LEU A CA 1
ATOM 1065 C C . LEU A 1 136 ? 10.093 -4.916 -4.140 1.00 78.88 136 LEU A C 1
ATOM 1067 O O . LEU A 1 136 ? 10.524 -4.724 -5.274 1.00 78.88 136 LEU A O 1
ATOM 1071 N N . GLU A 1 137 ? 8.970 -5.581 -3.904 1.00 82.38 137 GLU A N 1
ATOM 1072 C CA . GLU A 1 137 ? 8.112 -6.075 -4.972 1.00 82.38 137 GLU A CA 1
ATOM 1073 C C . GLU A 1 137 ? 7.473 -4.927 -5.771 1.00 82.38 137 GLU A C 1
ATOM 1075 O O . GLU A 1 137 ? 7.446 -4.969 -7.001 1.00 82.38 137 GLU A O 1
ATOM 1080 N N . LEU A 1 138 ? 7.016 -3.864 -5.102 1.00 80.94 138 LEU A N 1
ATOM 1081 C CA . LEU A 1 138 ? 6.533 -2.670 -5.796 1.00 80.94 138 LEU A CA 1
ATOM 1082 C C . LEU A 1 138 ? 7.650 -2.015 -6.623 1.00 80.94 138 LEU A C 1
ATOM 1084 O O . LEU A 1 138 ? 7.437 -1.688 -7.790 1.00 80.94 138 LEU A O 1
ATOM 1088 N N . ASP A 1 139 ? 8.847 -1.872 -6.048 1.00 85.25 139 ASP A N 1
ATOM 1089 C CA . ASP A 1 139 ? 10.019 -1.320 -6.738 1.00 85.25 139 ASP A CA 1
ATOM 1090 C C . ASP A 1 139 ? 10.384 -2.133 -7.988 1.00 85.25 139 ASP A C 1
ATOM 1092 O O . ASP A 1 139 ? 10.798 -1.557 -8.997 1.00 85.25 139 ASP A O 1
ATOM 1096 N N . PHE A 1 140 ? 10.211 -3.458 -7.942 1.00 90.25 140 PHE A N 1
ATOM 1097 C CA . PHE A 1 140 ? 10.396 -4.338 -9.092 1.00 90.25 140 PHE A CA 1
ATOM 1098 C C . PHE A 1 140 ? 9.420 -3.987 -10.223 1.00 90.25 140 PHE A C 1
ATOM 1100 O O . PHE A 1 140 ? 9.854 -3.738 -11.349 1.00 90.25 140 PHE A O 1
ATOM 1107 N N . TYR A 1 141 ? 8.117 -3.895 -9.938 1.00 91.81 141 TYR A N 1
ATOM 1108 C CA . TYR A 1 141 ? 7.113 -3.554 -10.955 1.00 91.81 141 TYR A CA 1
ATOM 1109 C C . TYR A 1 141 ? 7.317 -2.151 -11.527 1.00 91.81 141 TYR A C 1
ATOM 1111 O O . TYR A 1 141 ? 7.231 -1.961 -12.741 1.00 91.81 141 TYR A O 1
ATOM 1119 N N . VAL A 1 142 ? 7.654 -1.185 -10.671 1.00 90.88 142 VAL A N 1
ATOM 1120 C CA . VAL A 1 142 ? 7.989 0.175 -11.095 1.00 90.88 142 VAL A CA 1
ATOM 1121 C C . VAL A 1 142 ? 9.172 0.158 -12.063 1.00 90.88 142 VAL A C 1
ATOM 1123 O O . VAL A 1 142 ? 9.060 0.713 -13.154 1.00 90.88 142 VAL A O 1
ATOM 1126 N N . ALA A 1 143 ? 10.263 -0.536 -11.732 1.00 92.88 143 ALA A N 1
ATOM 1127 C CA . ALA A 1 143 ? 11.442 -0.606 -12.593 1.00 92.88 143 ALA A CA 1
ATOM 1128 C C . ALA A 1 143 ? 11.140 -1.221 -13.972 1.00 92.88 143 ALA A C 1
ATOM 1130 O O . ALA A 1 143 ? 11.645 -0.731 -14.983 1.00 92.88 143 ALA A O 1
ATOM 1131 N N . LEU A 1 144 ? 10.287 -2.253 -14.031 1.00 94.44 144 LEU A N 1
ATOM 1132 C CA . LEU A 1 144 ? 9.822 -2.808 -15.306 1.00 94.44 144 LEU A CA 1
ATOM 1133 C C . LEU A 1 144 ? 9.032 -1.770 -16.111 1.00 94.44 144 LEU A C 1
ATOM 1135 O O . LEU A 1 144 ? 9.290 -1.577 -17.293 1.00 94.44 144 LEU A O 1
ATOM 1139 N N . THR A 1 145 ? 8.100 -1.053 -15.483 1.00 94.75 145 THR A N 1
ATOM 1140 C CA . THR A 1 145 ? 7.302 -0.037 -16.190 1.00 94.75 145 THR A CA 1
ATOM 1141 C C . THR A 1 145 ? 8.115 1.178 -16.640 1.00 94.75 145 THR A C 1
ATOM 1143 O O . THR A 1 145 ? 7.822 1.759 -17.680 1.00 94.75 145 THR A O 1
ATOM 1146 N N . GLU A 1 146 ? 9.174 1.548 -15.918 1.00 93.94 146 GLU A N 1
ATOM 1147 C CA . GLU A 1 146 ? 10.062 2.651 -16.306 1.00 93.94 146 GLU A CA 1
ATOM 1148 C C . GLU A 1 146 ? 10.897 2.329 -17.545 1.00 93.94 146 GLU A C 1
ATOM 1150 O O . GLU A 1 146 ? 11.142 3.211 -18.371 1.00 93.94 146 GLU A O 1
ATOM 1155 N N . ALA A 1 147 ? 11.281 1.062 -17.723 1.00 94.38 147 ALA A N 1
ATOM 1156 C CA . ALA A 1 147 ? 12.005 0.606 -18.908 1.00 94.38 147 ALA A CA 1
ATOM 1157 C C . ALA A 1 147 ? 11.191 0.765 -20.207 1.00 94.38 147 ALA A C 1
ATOM 1159 O O . ALA A 1 147 ? 11.773 0.879 -21.286 1.00 94.38 147 ALA A O 1
ATOM 1160 N N . ALA A 1 148 ? 9.861 0.861 -20.109 1.00 93.44 148 ALA A N 1
ATOM 1161 C CA . ALA A 1 148 ? 8.986 1.162 -21.239 1.00 93.44 148 ALA A CA 1
ATOM 1162 C C . ALA A 1 148 ? 9.068 2.624 -21.709 1.00 93.44 148 ALA A C 1
ATOM 1164 O O . ALA A 1 148 ? 8.525 2.958 -22.756 1.00 93.44 148 ALA A O 1
ATOM 1165 N N . ARG A 1 149 ? 9.733 3.511 -20.949 1.00 91.12 149 ARG A N 1
ATOM 1166 C CA . ARG A 1 149 ? 9.865 4.954 -21.241 1.00 91.12 149 ARG A CA 1
ATOM 1167 C C . ARG A 1 149 ? 8.529 5.676 -21.441 1.00 91.12 149 ARG A C 1
ATOM 1169 O O . ARG A 1 149 ? 8.479 6.748 -22.041 1.00 91.12 149 ARG A O 1
ATOM 1176 N N . ASN A 1 150 ? 7.464 5.117 -20.877 1.00 91.81 150 ASN A N 1
ATOM 1177 C CA . ASN A 1 150 ? 6.152 5.729 -20.819 1.00 91.81 150 ASN A CA 1
ATOM 1178 C C . ASN A 1 150 ? 5.876 6.155 -19.365 1.00 91.81 150 ASN A C 1
ATOM 1180 O O . ASN A 1 150 ? 5.610 5.294 -18.520 1.00 91.81 150 ASN A O 1
ATOM 1184 N N . PRO A 1 151 ? 5.934 7.464 -19.050 1.00 87.88 151 PRO A N 1
ATOM 1185 C CA . PRO A 1 151 ? 5.789 7.944 -17.677 1.00 87.88 151 PRO A CA 1
ATOM 1186 C C . PRO A 1 151 ? 4.409 7.638 -17.085 1.00 87.88 151 PRO A C 1
ATOM 1188 O O . PRO A 1 151 ? 4.284 7.549 -15.870 1.00 87.88 151 PRO A O 1
ATOM 1191 N N . TYR A 1 152 ? 3.376 7.431 -17.912 1.00 91.81 152 TYR A N 1
ATOM 1192 C CA . TYR A 1 152 ? 2.044 7.078 -17.423 1.00 91.81 152 TYR A CA 1
ATOM 1193 C C . TYR A 1 152 ? 2.005 5.681 -16.797 1.00 91.81 152 TYR A C 1
ATOM 1195 O O . TYR A 1 152 ? 1.271 5.481 -15.830 1.00 91.81 152 TYR A O 1
ATOM 1203 N N . PHE A 1 153 ? 2.799 4.726 -17.297 1.00 91.25 153 PHE A N 1
ATOM 1204 C CA . PHE A 1 153 ? 2.855 3.385 -16.713 1.00 91.25 153 PHE A CA 1
ATOM 1205 C C . PHE A 1 153 ? 3.531 3.390 -15.346 1.00 91.25 153 PHE A C 1
ATOM 1207 O O . PHE A 1 153 ? 2.968 2.860 -14.389 1.00 91.25 153 PHE A O 1
ATOM 1214 N N . SER A 1 154 ? 4.699 4.023 -15.227 1.00 86.06 154 SER A N 1
ATOM 1215 C CA . SER A 1 154 ? 5.412 4.082 -13.950 1.00 86.06 154 SER A CA 1
ATOM 1216 C C . SER A 1 154 ? 4.658 4.909 -12.910 1.00 86.06 154 SER A C 1
ATOM 1218 O O . SER A 1 154 ? 4.539 4.475 -11.764 1.00 86.06 154 SER A O 1
ATOM 1220 N N . ASP A 1 155 ? 4.058 6.037 -13.298 1.00 84.94 155 ASP A N 1
ATOM 1221 C CA . ASP A 1 155 ? 3.217 6.838 -12.404 1.00 84.94 155 ASP A CA 1
ATOM 1222 C C . ASP A 1 155 ? 1.988 6.073 -11.909 1.00 84.94 155 ASP A C 1
ATOM 1224 O O . ASP A 1 155 ? 1.626 6.198 -10.738 1.00 84.94 155 ASP A O 1
ATOM 1228 N N . ALA A 1 156 ? 1.340 5.288 -12.775 1.00 85.88 156 ALA A N 1
ATOM 1229 C CA . ALA A 1 156 ? 0.164 4.514 -12.396 1.00 85.88 156 ALA A CA 1
ATOM 1230 C C . ALA A 1 156 ? 0.478 3.511 -11.280 1.00 85.88 156 ALA A C 1
ATOM 1232 O O . ALA A 1 156 ? -0.324 3.360 -10.361 1.00 85.88 156 ALA A O 1
ATOM 1233 N N . ILE A 1 157 ? 1.654 2.877 -11.328 1.00 84.94 157 ILE A N 1
ATOM 1234 C CA . ILE A 1 157 ? 2.093 1.922 -10.306 1.00 84.94 157 ILE A CA 1
ATOM 1235 C C . ILE A 1 157 ? 2.611 2.634 -9.052 1.00 84.94 157 ILE A C 1
ATOM 1237 O O . ILE A 1 157 ? 2.253 2.248 -7.942 1.00 84.94 157 ILE A O 1
ATOM 1241 N N . ARG A 1 158 ? 3.396 3.710 -9.196 1.00 83.94 158 ARG A N 1
ATOM 1242 C CA . ARG A 1 158 ? 3.949 4.482 -8.062 1.00 83.94 158 ARG A CA 1
ATOM 1243 C C . ARG A 1 158 ? 2.875 5.083 -7.155 1.00 83.94 158 ARG A C 1
ATOM 1245 O O . ARG A 1 158 ? 3.129 5.294 -5.974 1.00 83.94 158 ARG A O 1
ATOM 1252 N N . ARG A 1 159 ? 1.699 5.387 -7.710 1.00 78.94 159 ARG A N 1
ATOM 1253 C CA . ARG A 1 159 ? 0.558 5.970 -6.983 1.00 78.94 159 ARG A CA 1
ATOM 1254 C C . ARG A 1 159 ? -0.305 4.937 -6.270 1.00 78.94 159 ARG A C 1
ATOM 1256 O O . ARG A 1 159 ? -1.218 5.329 -5.545 1.00 78.94 159 ARG A O 1
ATOM 1263 N N . LEU A 1 160 ? -0.064 3.647 -6.493 1.00 73.38 160 LEU A N 1
ATOM 1264 C CA . LEU A 1 160 ? -0.813 2.619 -5.794 1.00 73.38 160 LEU A CA 1
ATOM 1265 C C . LEU A 1 160 ? -0.518 2.709 -4.293 1.00 73.38 160 LEU A C 1
ATOM 1267 O O . LEU A 1 160 ? 0.649 2.843 -3.911 1.00 73.38 160 LEU A O 1
ATOM 1271 N N . PRO A 1 161 ? -1.549 2.624 -3.429 1.00 65.94 161 PRO A N 1
ATOM 1272 C CA . PRO A 1 161 ? -1.307 2.436 -2.009 1.00 65.94 161 PRO A CA 1
ATOM 1273 C C . PRO A 1 161 ? -0.455 1.177 -1.858 1.00 65.94 161 PRO A C 1
ATOM 1275 O O . PRO A 1 161 ? -0.699 0.183 -2.551 1.00 65.94 161 PRO A O 1
ATOM 1278 N N . GLN A 1 162 ? 0.577 1.239 -1.008 1.00 56.84 162 GLN A N 1
ATOM 1279 C CA . GLN A 1 162 ? 1.484 0.108 -0.840 1.00 56.84 162 GLN A CA 1
ATOM 1280 C C . GLN A 1 162 ? 0.663 -1.173 -0.630 1.00 56.84 162 GLN A C 1
ATOM 1282 O O . GLN A 1 162 ? -0.245 -1.170 0.206 1.00 56.84 162 GLN A O 1
ATOM 1287 N N . PRO A 1 163 ? 0.989 -2.286 -1.313 1.00 52.25 163 PRO A N 1
ATOM 1288 C CA . PRO A 1 163 ? 0.270 -3.552 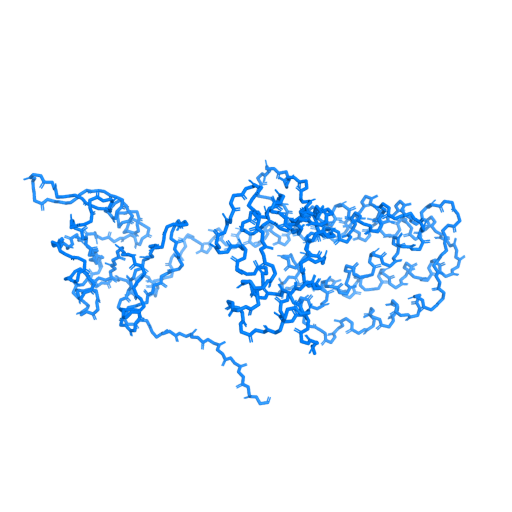-1.154 1.00 52.25 163 PRO A CA 1
ATOM 1289 C C . PRO A 1 163 ? 0.458 -4.200 0.238 1.00 52.25 163 PRO A C 1
ATOM 1291 O O . PRO A 1 163 ? 0.101 -5.360 0.442 1.00 52.25 163 PRO A O 1
ATOM 1294 N N . CYS A 1 164 ? 0.966 -3.448 1.222 1.00 45.38 164 CYS A N 1
ATOM 1295 C CA . CYS A 1 164 ? 1.288 -3.835 2.595 1.00 45.38 164 CYS A CA 1
ATOM 1296 C C . CYS A 1 164 ? 0.115 -4.385 3.429 1.00 45.38 164 CYS A C 1
ATOM 1298 O O . CYS A 1 164 ? 0.320 -4.723 4.589 1.00 45.38 164 CYS A O 1
ATOM 1300 N N . GLY A 1 165 ? -1.092 -4.517 2.876 1.00 48.25 165 GLY A N 1
ATOM 1301 C CA . GLY A 1 165 ? -2.244 -5.081 3.586 1.00 48.25 165 GLY A CA 1
ATOM 1302 C C . GLY A 1 165 ? -2.511 -6.573 3.359 1.00 48.25 165 GLY A C 1
ATOM 1303 O O . GLY A 1 165 ? -3.276 -7.150 4.120 1.00 48.25 165 GLY A O 1
ATOM 1304 N N . LEU A 1 166 ? -1.934 -7.207 2.328 1.00 41.12 166 LEU A N 1
ATOM 1305 C CA . LEU A 1 166 ? -2.326 -8.576 1.931 1.00 41.12 166 LEU A CA 1
ATOM 1306 C C . LEU A 1 166 ? -1.270 -9.649 2.161 1.00 41.12 166 LEU A C 1
ATOM 1308 O O . LEU A 1 166 ? -1.614 -10.808 2.355 1.00 41.12 166 LEU A O 1
ATOM 1312 N N . ARG A 1 167 ? 0.012 -9.284 2.131 1.00 54.09 167 ARG A N 1
ATOM 1313 C CA . ARG A 1 167 ? 1.123 -10.239 2.252 1.00 54.09 167 ARG A CA 1
ATOM 1314 C C . ARG A 1 167 ? 1.728 -10.269 3.647 1.00 54.09 167 ARG A C 1
ATOM 1316 O O . ARG A 1 167 ? 2.946 -10.332 3.790 1.00 54.09 167 ARG A O 1
ATOM 1323 N N . SER A 1 168 ? 0.883 -10.219 4.674 1.00 45.00 168 SER A N 1
ATOM 1324 C CA . SER A 1 168 ? 1.347 -10.460 6.034 1.00 45.00 168 SER A CA 1
ATOM 1325 C C . SER A 1 168 ? 0.898 -11.831 6.530 1.00 45.00 168 SER A C 1
ATOM 1327 O O . SER A 1 168 ? -0.274 -12.192 6.480 1.00 45.00 168 SER A O 1
ATOM 1329 N N . VAL A 1 169 ? 1.892 -12.551 7.052 1.00 40.91 169 VAL A N 1
ATOM 1330 C CA . VAL A 1 169 ? 1.837 -13.690 7.977 1.00 40.91 169 VAL A CA 1
ATOM 1331 C C . VAL A 1 169 ? 2.076 -15.111 7.421 1.00 40.91 169 VAL A C 1
ATOM 1333 O O . VAL A 1 169 ? 2.797 -15.836 8.102 1.00 40.91 169 VAL A O 1
ATOM 1336 N N . LYS A 1 170 ? 1.603 -15.568 6.242 1.00 51.06 170 LYS A N 1
ATOM 1337 C CA . LYS A 1 170 ? 1.814 -16.994 5.822 1.00 51.06 170 LYS A CA 1
ATOM 1338 C C . LYS A 1 170 ? 1.855 -17.295 4.310 1.00 51.06 170 LYS A C 1
ATOM 1340 O O . LYS A 1 170 ? 1.388 -18.353 3.886 1.00 51.06 170 LYS A O 1
ATOM 1345 N N . ASP A 1 171 ? 2.403 -16.419 3.468 1.00 59.25 171 ASP A N 1
ATOM 1346 C CA . ASP A 1 171 ? 2.538 -16.761 2.041 1.00 59.25 171 ASP A CA 1
ATOM 1347 C C . ASP A 1 171 ? 3.523 -17.937 1.872 1.00 59.25 171 ASP A C 1
ATOM 1349 O O . ASP A 1 171 ? 4.732 -17.773 2.005 1.00 59.25 171 ASP A O 1
ATOM 1353 N N . THR A 1 172 ? 3.012 -19.148 1.639 1.00 60.00 172 THR A N 1
ATOM 1354 C CA . THR A 1 172 ? 3.825 -20.377 1.528 1.00 60.00 172 THR A CA 1
ATOM 1355 C C . THR A 1 172 ? 4.478 -20.488 0.141 1.00 60.00 172 THR A C 1
ATOM 1357 O O . THR A 1 172 ? 5.466 -21.203 -0.030 1.00 60.00 172 THR A O 1
ATOM 1360 N N . HIS A 1 173 ? 3.992 -19.708 -0.832 1.00 68.31 173 HIS A N 1
ATOM 1361 C CA . HIS A 1 173 ? 4.404 -19.737 -2.237 1.00 68.31 173 HIS A CA 1
ATOM 1362 C C . HIS A 1 173 ? 5.381 -18.615 -2.610 1.00 68.31 173 HIS A C 1
ATOM 1364 O O . HIS A 1 173 ? 5.741 -18.457 -3.778 1.00 68.31 173 HIS A O 1
ATOM 1370 N N . TRP A 1 174 ? 5.904 -17.867 -1.631 1.00 69.25 174 TRP A N 1
ATOM 1371 C CA . TRP A 1 174 ? 6.826 -16.758 -1.896 1.00 69.25 174 TRP A CA 1
ATOM 1372 C C . TRP A 1 174 ? 8.047 -17.181 -2.742 1.00 69.25 174 TRP A C 1
ATOM 1374 O O . TRP A 1 174 ? 8.517 -16.401 -3.572 1.00 69.25 174 TRP A O 1
ATOM 1384 N N . ARG A 1 175 ? 8.550 -18.419 -2.578 1.00 72.12 175 ARG A N 1
ATOM 1385 C CA . ARG A 1 175 ? 9.686 -18.968 -3.353 1.00 72.12 175 ARG A CA 1
ATOM 1386 C C . ARG A 1 175 ? 9.365 -19.100 -4.831 1.00 72.12 175 ARG A C 1
ATOM 1388 O O . ARG A 1 175 ? 10.182 -18.753 -5.677 1.00 72.12 175 ARG A O 1
ATOM 1395 N N . GLU A 1 176 ? 8.173 -19.598 -5.121 1.00 79.25 176 GLU A N 1
ATOM 1396 C CA . GLU A 1 176 ? 7.681 -19.777 -6.478 1.00 79.25 176 GLU A CA 1
ATOM 1397 C C . GLU A 1 176 ? 7.527 -18.420 -7.173 1.00 79.25 176 GLU A C 1
ATOM 1399 O O . GLU A 1 176 ? 7.982 -18.238 -8.300 1.00 79.25 176 GLU A O 1
ATOM 1404 N N . HIS A 1 177 ? 7.000 -17.426 -6.458 1.00 80.06 177 HIS A N 1
ATOM 1405 C CA . HIS A 1 177 ? 6.876 -16.053 -6.942 1.00 80.06 177 HIS A CA 1
ATOM 1406 C C . HIS A 1 177 ? 8.224 -15.396 -7.266 1.00 80.06 177 HIS A C 1
ATOM 1408 O O . HIS A 1 177 ? 8.358 -14.765 -8.314 1.00 80.06 177 HIS A O 1
ATOM 1414 N N . VAL A 1 178 ? 9.235 -15.574 -6.408 1.00 83.06 178 VAL A N 1
ATOM 1415 C CA . VAL A 1 178 ? 10.605 -15.112 -6.691 1.00 83.06 178 VAL A CA 1
ATOM 1416 C C . VAL A 1 178 ? 11.168 -15.821 -7.928 1.00 83.06 178 VAL A C 1
ATOM 1418 O O . VAL A 1 178 ? 11.709 -15.164 -8.814 1.00 83.06 178 VAL A O 1
ATOM 1421 N N . GLY A 1 179 ? 10.991 -17.143 -8.035 1.00 85.81 179 GLY A N 1
ATOM 1422 C CA . GLY A 1 179 ? 11.434 -17.919 -9.197 1.00 85.81 179 GLY A CA 1
ATOM 1423 C C . GLY A 1 179 ? 10.803 -17.440 -10.509 1.00 85.81 179 GLY A C 1
ATOM 1424 O O . GLY A 1 179 ? 11.504 -17.250 -11.500 1.00 85.81 179 GLY A O 1
ATOM 1425 N N . GLN A 1 180 ? 9.499 -17.159 -10.502 1.00 88.06 180 GLN A N 1
ATOM 1426 C CA . GLN A 1 180 ? 8.784 -16.608 -11.655 1.00 88.06 180 GLN A CA 1
ATOM 1427 C C . GLN A 1 180 ? 9.309 -15.221 -12.052 1.00 88.06 180 GLN A C 1
ATOM 1429 O O . GLN A 1 180 ? 9.531 -14.974 -13.237 1.00 88.06 180 GLN A O 1
ATOM 1434 N N . ARG A 1 181 ? 9.555 -14.320 -11.089 1.00 90.56 181 ARG A N 1
ATOM 1435 C CA . ARG A 1 181 ? 10.106 -12.985 -11.381 1.00 90.56 181 ARG A CA 1
ATOM 1436 C C . ARG A 1 181 ? 11.538 -13.053 -11.912 1.00 90.56 181 ARG A C 1
ATOM 1438 O O . ARG A 1 181 ? 11.856 -12.325 -12.847 1.00 90.56 181 ARG A O 1
ATOM 1445 N N . LEU A 1 182 ? 12.376 -13.960 -11.404 1.00 91.94 182 LEU A N 1
ATOM 1446 C CA . LEU A 1 182 ? 13.712 -14.208 -11.961 1.00 91.94 182 LEU A CA 1
ATOM 1447 C C . LEU A 1 182 ? 13.646 -14.737 -13.403 1.00 91.94 182 LEU A C 1
ATOM 1449 O O . LEU A 1 182 ? 14.361 -14.225 -14.260 1.00 91.94 182 LEU A O 1
ATOM 1453 N N . ALA A 1 183 ? 12.734 -15.667 -13.697 1.00 93.00 183 ALA A N 1
ATOM 1454 C CA . ALA A 1 183 ? 12.530 -16.172 -15.056 1.00 93.00 183 ALA A CA 1
ATOM 1455 C C . ALA A 1 183 ? 12.038 -15.081 -16.029 1.00 93.00 183 ALA A C 1
ATOM 1457 O O . ALA A 1 183 ? 12.402 -15.078 -17.204 1.00 93.00 183 ALA A O 1
ATOM 1458 N N . VAL A 1 184 ? 11.251 -14.106 -15.555 1.00 95.00 184 VAL A N 1
ATOM 1459 C CA . VAL A 1 184 ? 10.899 -12.919 -16.355 1.00 95.00 184 VAL A CA 1
ATOM 1460 C C . VAL A 1 184 ? 12.148 -12.112 -16.700 1.00 95.00 184 VAL A C 1
ATOM 1462 O O . VAL A 1 184 ? 12.310 -11.718 -17.853 1.00 95.00 184 VAL A O 1
ATOM 1465 N N . LEU A 1 185 ? 13.038 -11.879 -15.732 1.00 94.94 185 LEU A N 1
ATOM 1466 C CA . LEU A 1 185 ? 14.297 -11.172 -15.976 1.00 94.94 185 LEU A CA 1
ATOM 1467 C C . LEU A 1 185 ? 15.169 -11.912 -17.007 1.00 94.94 185 LEU A C 1
ATOM 1469 O O . LEU A 1 185 ? 15.727 -11.263 -17.889 1.00 94.94 185 LEU A O 1
ATOM 1473 N N . ASP A 1 186 ? 15.213 -13.249 -16.963 1.00 95.25 186 ASP A N 1
ATOM 1474 C CA . ASP A 1 186 ? 15.907 -14.066 -17.970 1.00 95.25 186 ASP A CA 1
ATOM 1475 C C . ASP A 1 186 ? 15.323 -13.860 -19.379 1.00 95.25 186 ASP A C 1
ATOM 1477 O O . ASP A 1 186 ? 16.064 -13.669 -20.343 1.00 95.25 186 ASP A O 1
ATOM 1481 N N . LEU A 1 187 ? 13.994 -13.847 -19.520 1.00 95.81 187 LEU A N 1
ATOM 1482 C CA . LEU A 1 187 ? 13.332 -13.622 -20.811 1.00 95.81 187 LEU A CA 1
ATOM 1483 C C . LEU A 1 187 ? 13.601 -12.216 -21.361 1.00 95.81 187 LEU A C 1
ATOM 1485 O O . LEU A 1 187 ? 13.847 -12.057 -22.558 1.00 95.81 187 LEU A O 1
ATOM 1489 N N . LEU A 1 188 ? 13.581 -11.204 -20.494 1.00 95.31 188 LEU A N 1
ATOM 1490 C CA . LEU A 1 188 ? 13.858 -9.819 -20.873 1.00 95.31 188 LEU A CA 1
ATOM 1491 C C . LEU A 1 188 ? 15.316 -9.606 -21.292 1.00 95.31 188 LEU A C 1
ATOM 1493 O O . LEU A 1 188 ? 15.577 -8.808 -22.189 1.00 95.31 188 LEU A O 1
ATOM 1497 N N . GLU A 1 189 ? 16.261 -10.333 -20.694 1.00 93.62 189 GLU A N 1
ATOM 1498 C CA . GLU A 1 189 ? 17.676 -10.291 -21.082 1.00 93.62 189 GLU A CA 1
ATOM 1499 C C . GLU A 1 189 ? 17.899 -10.785 -22.520 1.00 93.62 189 GLU A C 1
ATOM 1501 O O . GLU A 1 189 ? 18.713 -10.224 -23.250 1.00 93.62 189 GLU A O 1
ATOM 1506 N N . HIS A 1 190 ? 17.111 -11.768 -22.959 1.00 93.56 190 HIS A N 1
ATOM 1507 C CA . HIS A 1 190 ? 17.139 -12.291 -24.328 1.00 93.56 190 HIS A CA 1
ATOM 1508 C C . HIS A 1 190 ? 16.248 -11.498 -25.305 1.00 93.56 190 HIS A C 1
ATOM 1510 O O . HIS A 1 190 ? 16.168 -11.835 -26.485 1.00 93.56 190 HIS A O 1
ATOM 1516 N N . GLY A 1 191 ? 15.564 -10.449 -24.834 1.00 92.69 191 GLY A N 1
ATOM 1517 C CA . GLY A 1 191 ? 14.643 -9.645 -25.641 1.00 92.69 191 GLY A CA 1
ATOM 1518 C C . GLY A 1 191 ? 13.300 -10.322 -25.941 1.00 92.69 191 GLY A C 1
ATOM 1519 O O . GLY A 1 191 ? 12.549 -9.844 -26.791 1.00 92.69 191 GLY A O 1
ATOM 1520 N N . TYR A 1 192 ? 12.959 -11.413 -25.248 1.00 96.69 192 TYR A N 1
ATOM 1521 C CA . TYR A 1 192 ? 11.686 -12.123 -25.404 1.00 96.69 192 TYR A CA 1
ATOM 1522 C C . TYR A 1 192 ? 10.553 -11.441 -24.624 1.00 96.69 192 TYR A C 1
ATOM 1524 O O . TYR A 1 192 ? 9.919 -12.032 -23.746 1.00 96.69 192 TYR A O 1
ATOM 1532 N N . ASN A 1 193 ? 10.277 -10.185 -24.973 1.00 96.62 193 ASN A N 1
ATOM 1533 C CA . ASN A 1 193 ? 9.311 -9.318 -24.297 1.00 96.62 193 ASN A CA 1
ATOM 1534 C C . ASN A 1 193 ? 7.892 -9.909 -24.256 1.00 96.62 193 ASN A C 1
ATOM 1536 O O . ASN A 1 193 ? 7.219 -9.851 -23.227 1.00 96.62 193 ASN A O 1
ATOM 1540 N N . GLU A 1 194 ? 7.446 -10.548 -25.340 1.00 97.31 194 GLU A N 1
ATOM 1541 C CA . GLU A 1 194 ? 6.132 -11.198 -25.372 1.00 97.31 194 GLU A CA 1
ATOM 1542 C C . GLU A 1 194 ? 6.027 -12.379 -24.404 1.00 97.31 194 GLU A C 1
ATOM 1544 O O . GLU A 1 194 ? 5.013 -12.554 -23.725 1.00 97.31 194 GLU A O 1
ATOM 1549 N N . ALA A 1 195 ? 7.075 -13.202 -24.325 1.00 96.25 195 ALA A N 1
ATOM 1550 C CA . ALA A 1 195 ? 7.113 -14.325 -23.398 1.00 96.25 195 ALA A CA 1
ATOM 1551 C C . ALA A 1 195 ? 7.153 -13.823 -21.949 1.00 96.25 195 ALA A C 1
ATOM 1553 O O . ALA A 1 195 ? 6.416 -14.336 -21.105 1.00 96.25 195 ALA A O 1
ATOM 1554 N N . ALA A 1 196 ? 7.944 -12.779 -21.684 1.00 97.06 196 ALA A N 1
ATOM 1555 C CA . ALA A 1 196 ? 8.008 -12.112 -20.389 1.00 97.06 196 ALA A CA 1
ATOM 1556 C C . ALA A 1 196 ? 6.641 -11.541 -19.970 1.00 97.06 196 ALA A C 1
ATOM 1558 O O . ALA A 1 196 ? 6.209 -11.751 -18.838 1.00 97.06 196 ALA A O 1
ATOM 1559 N N . SER A 1 197 ? 5.920 -10.895 -20.893 1.00 97.69 197 SER A N 1
ATOM 1560 C CA . SER A 1 197 ? 4.567 -10.365 -20.670 1.00 97.69 197 SER A CA 1
ATOM 1561 C C . SER A 1 197 ? 3.557 -11.462 -20.314 1.00 97.69 197 SER A C 1
ATOM 1563 O O . SER A 1 197 ? 2.818 -11.346 -19.328 1.00 97.69 197 SER A O 1
ATOM 1565 N N . ARG A 1 198 ? 3.573 -12.587 -21.043 1.00 97.50 198 ARG A N 1
ATOM 1566 C CA . ARG A 1 198 ? 2.722 -13.750 -20.737 1.00 97.50 198 ARG A CA 1
ATOM 1567 C C . ARG A 1 198 ? 3.036 -14.348 -19.365 1.00 97.50 198 ARG A C 1
ATOM 1569 O O . ARG A 1 198 ? 2.113 -14.612 -18.593 1.00 97.50 198 ARG A O 1
ATOM 1576 N N . LEU A 1 199 ? 4.319 -14.519 -19.041 1.00 95.25 199 LEU A N 1
ATOM 1577 C CA . LEU A 1 199 ? 4.748 -15.053 -17.748 1.00 95.25 199 LEU A CA 1
ATOM 1578 C C . LEU A 1 199 ? 4.354 -14.120 -16.596 1.00 95.25 199 LEU A C 1
ATOM 1580 O O . LEU A 1 199 ? 3.819 -14.584 -15.591 1.00 95.25 199 LEU A O 1
ATOM 1584 N N . MET A 1 200 ? 4.520 -12.807 -16.771 1.00 94.12 200 MET A N 1
ATOM 1585 C CA . MET A 1 200 ? 4.113 -11.806 -15.785 1.00 94.12 200 MET A CA 1
ATOM 1586 C C . MET A 1 200 ? 2.593 -11.797 -15.563 1.00 94.12 200 MET A C 1
ATOM 1588 O O . MET A 1 200 ? 2.118 -11.728 -14.432 1.00 94.12 200 MET A O 1
ATOM 1592 N N . THR A 1 201 ? 1.810 -11.953 -16.631 1.00 95.06 201 THR A N 1
ATOM 1593 C CA . THR A 1 201 ? 0.349 -12.096 -16.530 1.00 95.06 201 THR A CA 1
ATOM 1594 C C . THR A 1 201 ? -0.036 -13.345 -15.730 1.00 95.06 201 THR A C 1
ATOM 1596 O O . THR A 1 201 ? -0.911 -13.288 -14.864 1.00 95.06 201 THR A O 1
ATOM 1599 N N . SER A 1 202 ? 0.632 -14.476 -15.984 1.00 91.94 202 SER A N 1
ATOM 1600 C CA . SER A 1 202 ? 0.416 -15.720 -15.234 1.00 91.94 202 SER A CA 1
ATOM 1601 C C . SER A 1 202 ? 0.786 -15.568 -13.756 1.00 91.94 202 SER A C 1
ATOM 1603 O O . SER A 1 202 ? 0.032 -16.008 -12.888 1.00 91.94 202 SER A O 1
ATOM 1605 N N . HIS A 1 203 ? 1.905 -14.897 -13.469 1.00 90.25 203 HIS A N 1
ATOM 1606 C CA . HIS A 1 203 ? 2.361 -14.591 -12.116 1.00 90.25 203 HIS A CA 1
ATOM 1607 C C . HIS A 1 203 ? 1.301 -13.819 -11.318 1.00 90.25 203 HIS A C 1
ATOM 1609 O O . HIS A 1 203 ? 0.921 -14.230 -10.217 1.00 90.25 203 HIS A O 1
ATOM 1615 N N . PHE A 1 204 ? 0.758 -12.740 -11.891 1.00 89.88 204 PHE A N 1
ATOM 1616 C CA . PHE A 1 204 ? -0.291 -11.959 -11.238 1.00 89.88 204 PHE A CA 1
ATOM 1617 C C . PHE A 1 204 ? -1.575 -12.756 -11.024 1.00 89.88 204 PHE A C 1
ATOM 1619 O O . PHE A 1 204 ? -2.154 -12.682 -9.943 1.00 89.88 204 PHE A O 1
ATOM 1626 N N . ARG A 1 205 ? -2.008 -13.552 -12.010 1.00 89.19 205 ARG A N 1
ATOM 1627 C CA . ARG A 1 205 ? -3.216 -14.381 -11.885 1.00 89.19 205 ARG A CA 1
ATOM 1628 C C . ARG A 1 205 ? -3.082 -15.415 -10.768 1.00 89.19 205 ARG A C 1
ATOM 1630 O O . ARG A 1 205 ? -3.994 -15.546 -9.957 1.00 89.19 205 ARG A O 1
ATOM 1637 N N . SER A 1 206 ? -1.943 -16.104 -10.706 1.00 84.44 206 SER A N 1
ATOM 1638 C CA . SER A 1 206 ? -1.651 -17.075 -9.648 1.00 84.44 206 SER A CA 1
ATOM 1639 C C . SER A 1 206 ? -1.621 -16.409 -8.273 1.00 84.44 206 SER A C 1
ATOM 1641 O O . SER A 1 206 ? -2.197 -16.931 -7.324 1.00 84.44 206 SER A O 1
ATOM 1643 N N . THR A 1 207 ? -0.995 -15.233 -8.176 1.00 83.19 207 THR A N 1
ATOM 1644 C CA . THR A 1 207 ? -0.910 -14.474 -6.922 1.00 83.19 207 THR A CA 1
ATOM 1645 C C . THR A 1 207 ? -2.289 -13.995 -6.464 1.00 83.19 207 THR A C 1
ATOM 1647 O O . THR A 1 207 ? -2.640 -14.140 -5.297 1.00 83.19 207 THR A O 1
ATOM 1650 N N . LEU A 1 208 ? -3.103 -13.464 -7.380 1.00 82.81 208 LEU A N 1
ATOM 1651 C CA . LEU A 1 208 ? -4.473 -13.034 -7.093 1.00 82.81 208 LEU A CA 1
ATOM 1652 C C . LEU A 1 208 ? -5.351 -14.197 -6.612 1.00 82.81 208 LEU A C 1
ATOM 1654 O O . LEU A 1 208 ? -6.103 -14.009 -5.660 1.00 82.81 208 LEU A O 1
ATOM 1658 N N . SER A 1 209 ? -5.246 -15.376 -7.238 1.00 82.44 209 SER A N 1
ATOM 1659 C CA . SER A 1 209 ? -5.991 -16.574 -6.815 1.00 82.44 209 SER A CA 1
ATOM 1660 C C . SER A 1 209 ? -5.600 -16.997 -5.401 1.00 82.44 209 SER A C 1
ATOM 1662 O O . SER A 1 209 ? -6.462 -17.096 -4.532 1.00 82.44 209 SER A O 1
ATOM 1664 N N . GLY A 1 210 ? -4.294 -17.141 -5.139 1.00 78.50 210 GLY A N 1
ATOM 1665 C CA . GLY A 1 210 ? -3.804 -17.565 -3.826 1.00 78.50 210 GLY A CA 1
ATOM 1666 C C . GLY A 1 210 ? -4.184 -16.594 -2.705 1.00 78.50 210 GLY A C 1
ATOM 1667 O O . GLY A 1 210 ? -4.579 -17.018 -1.621 1.00 78.50 210 GLY A O 1
ATOM 1668 N N . LEU A 1 211 ? -4.138 -15.284 -2.964 1.00 76.06 211 LEU A N 1
ATOM 1669 C CA . LEU A 1 211 ? -4.558 -14.277 -1.985 1.00 76.06 211 LEU A CA 1
ATOM 1670 C C . LEU A 1 211 ? -6.079 -14.267 -1.756 1.00 76.06 211 LEU A C 1
ATOM 1672 O O . LEU A 1 211 ? -6.523 -14.054 -0.626 1.00 76.06 211 LEU A O 1
ATOM 1676 N N . ALA A 1 212 ? -6.886 -14.505 -2.794 1.00 73.75 212 ALA A N 1
ATOM 1677 C CA . ALA A 1 212 ? -8.338 -14.600 -2.655 1.00 73.75 212 ALA A CA 1
ATOM 1678 C C . ALA A 1 212 ? -8.740 -15.810 -1.794 1.00 73.75 212 ALA A C 1
ATOM 1680 O O . ALA A 1 212 ? -9.558 -15.674 -0.883 1.00 73.75 212 ALA A O 1
ATOM 1681 N N . GLU A 1 213 ? -8.106 -16.962 -2.018 1.00 72.25 213 GLU A N 1
ATOM 1682 C CA . GLU A 1 213 ? -8.298 -18.181 -1.223 1.00 72.25 213 GLU A CA 1
ATOM 1683 C C . GLU A 1 213 ? -7.897 -17.968 0.248 1.00 72.25 213 GLU A C 1
ATOM 1685 O O . GLU A 1 213 ? -8.643 -18.326 1.160 1.00 72.25 213 GLU A O 1
ATOM 1690 N N . GLN A 1 214 ? -6.765 -17.298 0.500 1.00 69.81 214 GLN A N 1
ATOM 1691 C CA . GLN A 1 214 ? -6.317 -16.947 1.855 1.00 69.81 214 GLN A CA 1
ATOM 1692 C C . GLN A 1 214 ? -7.262 -15.968 2.564 1.00 69.81 214 GLN A C 1
ATOM 1694 O O . GLN A 1 214 ? -7.485 -16.101 3.772 1.00 69.81 214 GLN A O 1
ATOM 1699 N N . SER A 1 215 ? -7.835 -15.001 1.838 1.00 65.69 215 SER A N 1
ATOM 1700 C CA . SER A 1 215 ? -8.816 -14.065 2.401 1.00 65.69 215 SER A CA 1
ATOM 1701 C C . SER A 1 215 ? -10.116 -14.779 2.774 1.00 65.69 215 SER A C 1
ATOM 1703 O O . SER A 1 215 ? -10.650 -14.544 3.857 1.00 65.69 215 SER A O 1
ATOM 1705 N N . GLN A 1 216 ? -10.601 -15.694 1.928 1.00 66.12 216 GLN A N 1
ATOM 1706 C CA . GLN A 1 216 ? -11.788 -16.503 2.216 1.00 66.12 216 GLN A CA 1
ATOM 1707 C C . GLN A 1 216 ? -11.569 -17.433 3.415 1.00 66.12 216 GLN A C 1
ATOM 1709 O O . GLN A 1 216 ? -12.399 -17.451 4.324 1.00 66.12 216 GLN A O 1
ATOM 1714 N N . ALA A 1 217 ? -10.429 -18.128 3.471 1.00 61.12 217 ALA A N 1
ATOM 1715 C CA . ALA A 1 217 ? -10.075 -18.992 4.595 1.00 61.12 217 ALA A CA 1
ATOM 1716 C C . ALA A 1 217 ? -9.954 -18.202 5.909 1.00 61.12 217 ALA A C 1
ATOM 1718 O O . ALA A 1 217 ? -10.497 -18.614 6.933 1.00 61.12 217 ALA A O 1
ATOM 1719 N N . SER A 1 218 ? -9.313 -17.028 5.878 1.00 58.03 218 SER A N 1
ATOM 1720 C CA . SER A 1 218 ? -9.214 -16.139 7.045 1.00 58.03 218 SER A CA 1
ATOM 1721 C C . SER A 1 218 ? -10.586 -15.639 7.505 1.00 58.03 218 SER A C 1
ATOM 1723 O O . SER A 1 218 ? -10.860 -15.668 8.699 1.00 58.03 218 SER A O 1
ATOM 1725 N N . ARG A 1 219 ? -11.489 -15.263 6.584 1.00 59.62 219 ARG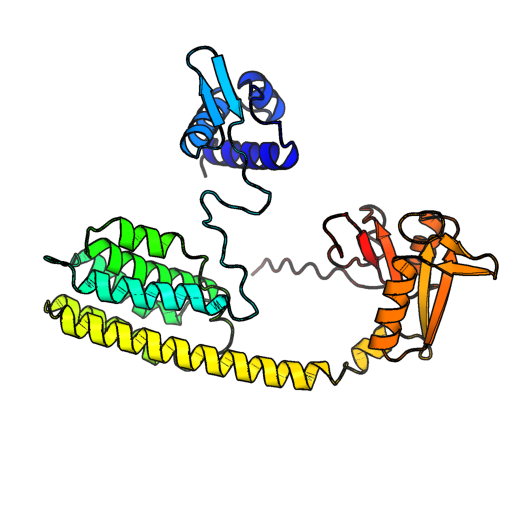 A N 1
ATOM 1726 C CA . ARG A 1 219 ? -12.869 -14.854 6.924 1.00 59.62 219 ARG A CA 1
ATOM 1727 C C . ARG A 1 219 ? -13.701 -15.990 7.508 1.00 59.62 219 ARG A C 1
ATOM 1729 O O . ARG A 1 219 ? -14.534 -15.734 8.370 1.00 59.62 219 ARG A O 1
ATOM 1736 N N . GLN A 1 220 ? -13.500 -17.223 7.049 1.00 57.28 220 GLN A N 1
ATOM 1737 C CA . GLN A 1 220 ? -14.202 -18.390 7.578 1.00 57.28 220 GLN A CA 1
ATOM 1738 C C . GLN A 1 220 ? -13.725 -18.721 9.000 1.00 57.28 220 GLN A C 1
ATOM 1740 O O . GLN A 1 220 ? -14.551 -18.875 9.896 1.00 57.28 220 GLN A O 1
ATOM 1745 N N . VAL A 1 221 ? -12.408 -18.709 9.234 1.00 55.34 221 VAL A N 1
ATOM 1746 C CA . VAL A 1 221 ? -11.818 -18.898 10.570 1.00 55.34 221 VAL A CA 1
ATOM 1747 C C . VAL A 1 221 ? -12.203 -17.755 11.514 1.00 55.34 221 VAL A C 1
ATOM 1749 O O . VAL A 1 221 ? -12.571 -18.004 12.657 1.00 55.34 221 VAL A O 1
ATOM 1752 N N . GLU A 1 222 ? -12.180 -16.500 11.059 1.00 47.28 222 GLU A N 1
ATOM 1753 C CA . GLU A 1 222 ? -12.635 -15.353 11.854 1.00 47.28 222 GLU A CA 1
ATOM 1754 C C . GLU A 1 222 ? -14.142 -15.394 12.121 1.00 47.28 222 GLU A C 1
ATOM 1756 O O . GLU A 1 222 ? -14.558 -15.067 13.225 1.00 47.28 222 GLU A O 1
ATOM 1761 N N . GLY A 1 223 ? -14.969 -15.817 11.163 1.00 48.88 223 GLY A N 1
ATOM 1762 C CA . GLY A 1 223 ? -16.412 -15.993 11.351 1.00 48.88 223 GLY A CA 1
ATOM 1763 C C . GLY A 1 223 ? -16.742 -17.068 12.388 1.00 48.88 223 GLY A C 1
ATOM 1764 O O . GLY A 1 223 ? -17.585 -16.847 13.257 1.00 48.88 223 GLY A O 1
ATOM 1765 N N . GLU A 1 224 ? -16.024 -18.192 12.356 1.00 47.78 224 GLU A N 1
ATOM 1766 C CA . GLU A 1 224 ? -16.146 -19.270 13.343 1.00 47.78 224 GLU A CA 1
ATOM 1767 C C . GLU A 1 224 ? -15.631 -18.849 14.732 1.00 47.78 224 GLU A C 1
ATOM 1769 O O . GLU A 1 224 ? -16.264 -19.155 15.744 1.00 47.78 224 GLU A O 1
ATOM 1774 N N . ASN A 1 225 ? -14.534 -18.087 14.804 1.00 48.47 225 ASN A N 1
ATOM 1775 C CA . ASN A 1 225 ? -13.942 -17.646 16.072 1.00 48.47 225 ASN A CA 1
ATOM 1776 C C . ASN A 1 225 ? -14.675 -16.432 16.685 1.00 48.47 225 ASN A C 1
ATOM 1778 O O . ASN A 1 225 ? -14.732 -16.285 17.900 1.00 48.47 225 ASN A O 1
ATOM 1782 N N . LYS A 1 226 ? -15.318 -15.586 15.869 1.00 47.50 226 LYS A N 1
ATOM 1783 C CA . LYS A 1 226 ? -16.136 -14.443 16.321 1.00 47.50 226 LYS A CA 1
ATOM 1784 C C . LYS A 1 226 ? -17.473 -14.875 16.938 1.00 47.50 226 LYS A C 1
ATOM 1786 O O . LYS A 1 226 ? -18.071 -14.097 17.676 1.00 47.50 226 LYS A O 1
ATOM 1791 N N . MET A 1 227 ? -17.918 -16.112 16.688 1.00 48.22 227 MET A N 1
ATOM 1792 C CA . MET A 1 227 ? -19.079 -16.724 17.354 1.00 48.22 227 MET A CA 1
ATOM 1793 C C . MET A 1 227 ? -18.752 -17.380 18.704 1.00 48.22 227 MET A C 1
ATOM 1795 O O . MET A 1 227 ? -19.675 -17.690 19.456 1.00 48.22 227 MET A O 1
ATOM 1799 N N . LYS A 1 228 ? -17.472 -17.547 19.058 1.00 50.12 228 LYS A N 1
ATOM 1800 C CA . LYS A 1 228 ? -17.043 -17.957 20.401 1.00 50.12 228 LYS A CA 1
ATOM 1801 C C . LYS A 1 228 ? -16.287 -16.810 21.057 1.00 50.12 228 LYS A C 1
ATOM 1803 O O . LYS A 1 228 ? -15.066 -16.732 20.989 1.00 50.12 228 LYS A O 1
ATOM 1808 N N . LEU A 1 229 ? -17.026 -15.903 21.691 1.00 60.97 229 LEU A N 1
ATOM 1809 C CA . LEU A 1 229 ? -16.425 -14.927 22.592 1.00 60.97 229 LEU A CA 1
ATOM 1810 C C . LEU A 1 229 ? -15.659 -15.694 23.683 1.00 60.97 229 LEU A C 1
ATOM 1812 O O . LEU A 1 229 ? -16.280 -16.439 24.436 1.00 60.97 229 LEU A O 1
ATOM 1816 N N . ASP A 1 230 ? -14.330 -15.551 23.723 1.00 68.75 230 ASP A N 1
ATOM 1817 C CA . ASP A 1 230 ? -13.470 -16.244 24.690 1.00 68.75 230 ASP A CA 1
ATOM 1818 C C . ASP A 1 230 ? -13.977 -15.966 26.113 1.00 68.75 230 ASP A C 1
ATOM 1820 O O . ASP A 1 230 ? -14.120 -14.806 26.516 1.00 68.75 230 ASP A O 1
ATOM 1824 N N . ASP A 1 231 ? -14.266 -17.023 26.875 1.00 68.31 231 ASP A N 1
ATOM 1825 C CA . ASP A 1 231 ? -14.806 -16.921 28.234 1.00 68.31 231 ASP A CA 1
ATOM 1826 C C . ASP A 1 231 ? -13.889 -16.089 29.142 1.00 68.31 231 ASP A C 1
ATOM 1828 O O . ASP A 1 231 ? -14.363 -15.418 30.060 1.00 68.31 231 ASP A O 1
ATOM 1832 N N . LYS A 1 232 ? -12.585 -16.035 28.834 1.00 68.19 232 LYS A N 1
ATOM 1833 C CA . LYS A 1 232 ? -11.631 -15.144 29.509 1.00 68.19 232 LYS A CA 1
ATOM 1834 C C . LYS A 1 232 ? -11.926 -13.664 29.277 1.00 68.19 232 LYS A C 1
ATOM 1836 O O . LYS A 1 232 ? -11.799 -12.871 30.206 1.00 68.19 232 LYS A O 1
ATOM 1841 N N . ILE A 1 233 ? -12.322 -13.277 28.063 1.00 72.38 233 ILE A N 1
ATOM 1842 C CA . ILE A 1 233 ? -12.685 -11.890 27.741 1.00 72.38 233 ILE A CA 1
ATOM 1843 C C . ILE A 1 233 ? -13.993 -11.533 28.446 1.00 72.38 233 ILE A C 1
ATOM 1845 O O . ILE A 1 233 ? -14.080 -10.459 29.035 1.00 72.38 233 ILE A O 1
ATOM 1849 N N . ARG A 1 234 ? -14.976 -12.443 28.461 1.00 76.94 234 ARG A N 1
ATOM 1850 C CA . ARG A 1 234 ? -16.238 -12.248 29.197 1.00 76.94 234 ARG A CA 1
ATOM 1851 C C . ARG A 1 234 ? -15.986 -12.044 30.684 1.00 76.94 234 ARG A C 1
ATOM 1853 O O . ARG A 1 234 ? -16.391 -11.024 31.229 1.00 76.94 234 ARG A O 1
ATOM 1860 N N . ALA A 1 235 ? -15.250 -12.958 31.315 1.00 75.00 235 ALA A N 1
ATOM 1861 C CA . ALA A 1 235 ? -14.915 -12.879 32.735 1.00 75.00 235 ALA A CA 1
ATOM 1862 C C . ALA A 1 235 ? -14.141 -11.603 33.091 1.00 75.00 235 ALA A C 1
ATOM 1864 O O . ALA A 1 235 ? -14.260 -11.097 34.200 1.00 75.00 235 ALA A O 1
ATOM 1865 N N . ALA A 1 236 ? -13.379 -11.042 32.149 1.00 77.00 236 ALA A N 1
ATOM 1866 C CA . ALA A 1 236 ? -12.661 -9.805 32.393 1.00 77.00 236 ALA A CA 1
ATOM 1867 C C . ALA A 1 236 ? -13.606 -8.600 32.576 1.00 77.00 236 ALA A C 1
ATOM 1869 O O . ALA A 1 236 ? -13.229 -7.675 33.282 1.00 77.00 236 ALA A O 1
ATOM 1870 N N . PHE A 1 237 ? -14.780 -8.563 31.941 1.00 71.50 237 PHE A N 1
ATOM 1871 C CA . PHE A 1 237 ? -15.708 -7.423 32.034 1.00 71.50 237 PHE A CA 1
ATOM 1872 C C . PHE A 1 237 ? -16.855 -7.627 33.026 1.00 71.50 237 PHE A C 1
ATOM 1874 O O . PHE A 1 237 ? -17.585 -6.675 33.287 1.00 71.50 237 PHE A O 1
ATOM 1881 N N . LEU A 1 238 ? -17.043 -8.847 33.528 1.00 78.50 238 LEU A N 1
ATOM 1882 C CA . LEU A 1 238 ? -18.224 -9.218 34.296 1.00 78.50 238 LEU A CA 1
ATOM 1883 C C . LEU A 1 238 ? -17.856 -9.540 35.737 1.00 78.50 238 LEU A C 1
ATOM 1885 O O . LEU A 1 238 ? -17.108 -10.481 35.998 1.00 78.50 238 LEU A O 1
ATOM 1889 N N . VAL A 1 239 ? -18.465 -8.814 36.670 1.00 72.88 239 VAL A N 1
ATOM 1890 C CA . VAL A 1 239 ? -18.479 -9.179 38.088 1.00 72.88 239 VAL A CA 1
ATOM 1891 C C . VAL A 1 239 ? -19.810 -9.877 38.350 1.00 72.88 239 VAL A C 1
ATOM 1893 O O . VAL A 1 239 ? -20.871 -9.312 38.099 1.00 72.88 239 VAL A O 1
ATOM 1896 N N . GLU A 1 240 ? -19.765 -11.150 38.757 1.00 71.38 240 GLU A N 1
ATOM 1897 C CA . GLU A 1 240 ? -20.959 -11.990 38.985 1.00 71.38 240 GLU A CA 1
ATOM 1898 C C . GLU A 1 240 ? -21.917 -12.090 37.774 1.00 71.38 240 GLU A C 1
ATOM 1900 O O . GLU A 1 240 ? -23.125 -12.266 37.921 1.00 71.38 240 GLU A O 1
ATOM 1905 N N . GLY A 1 241 ? -21.386 -11.980 36.550 1.00 73.94 241 GLY A N 1
ATOM 1906 C CA . GLY A 1 241 ? -22.182 -12.049 35.317 1.00 73.94 241 GLY A CA 1
ATOM 1907 C C . GLY A 1 241 ? -22.912 -10.751 34.950 1.00 73.94 241 GLY A C 1
ATOM 1908 O O . GLY A 1 241 ? -23.677 -10.741 33.985 1.00 73.94 241 GLY A O 1
ATOM 1909 N N . ARG A 1 242 ? -22.656 -9.657 35.678 1.00 84.69 242 ARG A N 1
ATOM 1910 C CA . ARG A 1 242 ? -23.224 -8.330 35.418 1.00 84.69 242 ARG A CA 1
ATOM 1911 C C . ARG A 1 242 ? -22.170 -7.379 34.869 1.00 84.69 242 ARG A C 1
ATOM 1913 O O . ARG A 1 242 ? -21.004 -7.443 35.252 1.00 84.69 242 ARG A O 1
ATOM 1920 N N . LEU A 1 243 ? -22.606 -6.490 33.984 1.00 87.88 243 LEU A N 1
ATOM 1921 C CA . LEU A 1 243 ? -21.832 -5.365 33.476 1.00 87.88 243 LEU A CA 1
ATOM 1922 C C . LEU A 1 243 ? -22.389 -4.071 34.078 1.00 87.88 243 LEU A C 1
ATOM 1924 O O . LEU A 1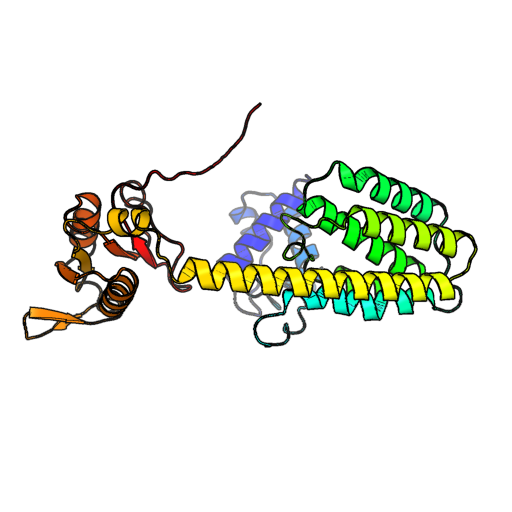 243 ? -23.518 -3.685 33.777 1.00 87.88 243 LEU A O 1
ATOM 1928 N N . ARG A 1 244 ? -21.591 -3.366 34.879 1.00 90.88 244 ARG A N 1
ATOM 1929 C CA . ARG A 1 244 ? -21.938 -2.059 35.451 1.00 90.88 244 ARG A CA 1
ATOM 1930 C C . ARG A 1 244 ? -21.395 -0.950 34.558 1.00 90.88 244 ARG A C 1
ATOM 1932 O O . ARG A 1 244 ? -20.185 -0.746 34.462 1.00 90.88 244 ARG A O 1
ATOM 1939 N N . ALA A 1 245 ? -22.283 -0.216 33.899 1.00 90.94 245 ALA A N 1
ATOM 1940 C CA . ALA A 1 245 ? -21.922 0.904 33.041 1.00 90.94 245 ALA A CA 1
ATOM 1941 C C . ALA A 1 245 ? -22.139 2.244 33.749 1.00 90.94 245 ALA A C 1
ATOM 1943 O O . ALA A 1 245 ? -23.253 2.582 34.147 1.00 90.94 245 ALA A O 1
ATOM 1944 N N . SER A 1 246 ? -21.073 3.034 33.848 1.00 90.88 246 SER A N 1
ATOM 1945 C CA . SER A 1 246 ? -21.084 4.397 34.373 1.00 90.88 246 SER A CA 1
ATOM 1946 C C . SER A 1 246 ? -21.681 5.364 33.342 1.00 90.88 246 SER A C 1
ATOM 1948 O O . SER A 1 246 ? -21.152 5.521 32.236 1.00 90.88 246 SER A O 1
ATOM 1950 N N . ILE A 1 247 ? -22.797 6.011 33.693 1.00 90.94 247 ILE A N 1
ATOM 1951 C CA . ILE A 1 247 ? -23.559 6.910 32.819 1.00 90.94 247 ILE A CA 1
ATOM 1952 C C . ILE A 1 247 ? -23.557 8.332 33.378 1.00 90.94 247 ILE A C 1
ATOM 1954 O O . ILE A 1 247 ? -24.234 8.640 34.356 1.00 90.94 247 ILE A O 1
ATOM 1958 N N . ASN A 1 248 ? -22.855 9.231 32.695 1.00 87.81 248 ASN A N 1
ATOM 1959 C CA . ASN A 1 248 ? -22.814 10.650 33.034 1.00 87.81 248 ASN A CA 1
ATOM 1960 C C . ASN A 1 248 ? -23.979 11.421 32.386 1.00 87.81 248 ASN A C 1
ATOM 1962 O O . ASN A 1 248 ? -23.927 11.727 31.192 1.00 87.81 248 ASN A O 1
ATOM 1966 N N . VAL A 1 249 ? -24.994 11.793 33.173 1.00 84.88 249 VAL A N 1
ATOM 1967 C CA . VAL A 1 249 ? -26.124 12.624 32.698 1.00 84.88 249 VAL A CA 1
ATOM 1968 C C . VAL A 1 249 ? -25.837 14.129 32.718 1.00 84.88 249 VAL A C 1
ATOM 1970 O O . VAL A 1 249 ? -26.612 14.901 32.160 1.00 84.88 249 VAL A O 1
ATOM 1973 N N . GLY A 1 250 ? -24.715 14.559 33.305 1.00 78.94 250 GLY A N 1
ATOM 1974 C CA . GLY A 1 250 ? -24.231 15.941 33.227 1.00 78.94 250 GLY A CA 1
ATOM 1975 C C . GLY A 1 250 ? -23.736 16.331 31.832 1.00 78.94 250 GLY A C 1
ATOM 1976 O O . GLY A 1 250 ? -23.565 17.514 31.546 1.00 78.94 250 GLY A O 1
ATOM 1977 N N . ASN A 1 251 ? -23.529 15.352 30.943 1.00 81.19 251 ASN A N 1
ATOM 1978 C CA . ASN A 1 251 ? -23.270 15.588 29.529 1.00 81.19 251 ASN A CA 1
ATOM 1979 C C . ASN A 1 251 ? -24.518 15.247 28.686 1.00 81.19 251 ASN A C 1
ATOM 1981 O O . ASN A 1 251 ? -24.679 14.090 28.284 1.00 81.19 251 ASN A O 1
ATOM 1985 N N . PRO A 1 252 ? -25.365 16.238 28.339 1.00 76.31 252 PRO A N 1
ATOM 1986 C CA . PRO A 1 252 ? -26.644 16.010 27.656 1.00 76.31 252 PRO A CA 1
ATOM 1987 C C . PRO A 1 252 ? -26.513 15.497 26.211 1.00 76.31 252 PRO A C 1
ATOM 1989 O O . PRO A 1 252 ? -27.525 15.125 25.606 1.00 76.31 252 PRO A O 1
ATOM 1992 N N . ILE A 1 253 ? -25.293 15.495 25.653 1.00 78.88 253 ILE A N 1
ATOM 1993 C CA . ILE A 1 253 ? -24.962 14.872 24.361 1.00 78.88 253 ILE A CA 1
ATOM 1994 C C . ILE A 1 253 ? -24.879 13.347 24.513 1.00 78.88 253 ILE A C 1
ATOM 1996 O O . ILE A 1 253 ? -25.274 12.612 23.611 1.00 78.88 253 ILE A O 1
ATOM 2000 N N . LEU A 1 254 ? -24.363 12.873 25.648 1.00 77.81 254 LEU A N 1
ATOM 2001 C CA . LEU A 1 254 ? -24.068 11.463 25.893 1.00 77.81 254 LEU A CA 1
ATOM 2002 C C . LEU A 1 254 ? -25.222 10.736 26.583 1.00 77.81 254 LEU A C 1
ATOM 2004 O O . LEU A 1 254 ? -25.567 9.622 26.186 1.00 77.81 254 LEU A O 1
ATOM 2008 N N . ALA A 1 255 ? -25.837 11.363 27.584 1.00 84.75 255 ALA A N 1
ATOM 2009 C CA . ALA A 1 255 ? -26.972 10.798 28.296 1.00 84.75 255 ALA A CA 1
ATOM 2010 C C . ALA A 1 255 ? -27.850 11.886 28.926 1.00 84.75 255 ALA A C 1
ATOM 2012 O O . ALA A 1 255 ? -27.403 12.988 29.231 1.00 84.75 255 ALA A O 1
ATOM 2013 N N . ARG A 1 256 ? -29.122 11.558 29.139 1.00 86.19 256 ARG A N 1
ATOM 2014 C CA . ARG A 1 256 ? -30.121 12.378 29.826 1.00 86.19 256 ARG A CA 1
ATOM 2015 C C . ARG A 1 256 ? -30.848 11.517 30.846 1.00 86.19 256 ARG A C 1
ATOM 2017 O O . ARG A 1 256 ? -31.069 10.328 30.612 1.00 86.19 256 ARG A O 1
ATOM 2024 N N . ARG A 1 257 ? -31.233 12.117 31.970 1.00 85.75 257 ARG A N 1
ATOM 2025 C CA . ARG A 1 257 ? -32.048 11.452 32.992 1.00 85.75 257 ARG A CA 1
ATOM 2026 C C . ARG A 1 257 ? -33.490 11.308 32.492 1.00 85.75 257 ARG A C 1
ATOM 2028 O O . ARG A 1 257 ? -34.015 12.222 31.863 1.00 85.75 257 ARG A O 1
ATOM 2035 N N . GLN A 1 258 ? -34.109 10.166 32.762 1.00 83.19 258 GLN A N 1
ATOM 2036 C CA . GLN A 1 258 ? -35.521 9.904 32.492 1.00 83.19 258 GLN A CA 1
ATOM 2037 C C . GLN A 1 258 ? -36.355 10.093 33.765 1.00 83.19 258 GLN A C 1
ATOM 2039 O O . GLN A 1 258 ? -35.866 9.879 34.874 1.00 83.19 258 GLN A O 1
ATOM 2044 N N . GLU A 1 259 ? -37.629 10.452 33.598 1.00 64.06 259 GLU A N 1
ATOM 2045 C CA . GLU A 1 259 ? -38.567 10.730 34.700 1.00 64.06 259 GLU A CA 1
ATOM 2046 C C . GLU A 1 259 ? -38.814 9.516 35.613 1.00 64.06 259 GLU A C 1
ATOM 2048 O O . GLU A 1 259 ? -39.102 9.681 36.792 1.00 64.06 259 GLU A O 1
ATOM 2053 N N . GLN A 1 260 ? -38.613 8.293 35.110 1.00 65.62 260 GLN A N 1
ATOM 2054 C CA . GLN A 1 260 ? -38.763 7.044 35.872 1.00 65.62 260 GLN A CA 1
ATOM 2055 C C . GLN A 1 260 ? -37.482 6.602 36.614 1.00 65.62 260 GLN A C 1
ATOM 2057 O O . GLN A 1 260 ? -37.370 5.452 37.023 1.00 65.62 260 GLN A O 1
ATOM 2062 N N . GLY A 1 261 ? -36.488 7.486 36.773 1.00 59.56 261 GLY A N 1
ATOM 2063 C CA . GLY A 1 261 ? -35.246 7.190 37.507 1.00 59.56 261 GLY A CA 1
ATOM 2064 C C . GLY A 1 261 ? -34.127 6.537 36.682 1.00 59.56 261 GLY A C 1
ATOM 2065 O O . GLY A 1 261 ? -33.055 6.280 37.222 1.00 59.56 261 GLY A O 1
ATOM 2066 N N . GLY A 1 262 ? -34.339 6.318 35.380 1.00 76.94 262 GLY A N 1
ATOM 2067 C CA . GLY A 1 262 ? -33.343 5.779 34.444 1.00 76.94 262 GLY A CA 1
ATOM 2068 C C . GLY A 1 262 ? -32.527 6.845 33.699 1.00 76.94 262 GLY A C 1
ATOM 2069 O O . GLY A 1 262 ? -32.659 8.049 33.931 1.00 76.94 262 GLY A O 1
ATOM 2070 N N . ALA A 1 263 ? -31.701 6.399 32.751 1.00 85.31 263 ALA A N 1
ATOM 2071 C CA . ALA A 1 263 ? -30.990 7.258 31.806 1.00 85.31 263 ALA A CA 1
ATOM 2072 C C . ALA A 1 263 ? -31.219 6.783 30.363 1.00 85.31 263 ALA A C 1
ATOM 2074 O O . ALA A 1 263 ? -31.394 5.592 30.109 1.00 85.31 263 ALA A O 1
ATOM 2075 N N . ALA A 1 264 ? -31.189 7.714 29.411 1.00 85.38 264 ALA A N 1
ATOM 2076 C CA . ALA A 1 264 ? -31.252 7.432 27.979 1.00 85.38 264 ALA A CA 1
ATOM 2077 C C . ALA A 1 264 ? -30.263 8.300 27.200 1.00 85.38 264 ALA A C 1
ATOM 2079 O O . ALA A 1 264 ? -29.930 9.404 27.625 1.00 85.38 264 ALA A O 1
ATOM 2080 N N . GLY A 1 265 ? -29.811 7.816 26.046 1.00 85.94 265 GLY A N 1
ATOM 2081 C CA . GLY A 1 265 ? -28.859 8.511 25.184 1.00 85.94 265 GLY A CA 1
ATOM 2082 C C . GLY A 1 265 ? -27.790 7.572 24.643 1.00 85.94 265 GLY A C 1
ATOM 2083 O O . GLY A 1 265 ? -27.796 6.374 24.922 1.00 85.94 265 GLY A O 1
ATOM 2084 N N . VAL A 1 266 ? -26.844 8.142 23.899 1.00 82.75 266 VAL A N 1
ATOM 2085 C CA . VAL A 1 266 ? -25.812 7.396 23.167 1.00 82.75 266 VAL A CA 1
ATOM 2086 C C . VAL A 1 266 ? -25.016 6.466 24.084 1.00 82.75 266 VAL A C 1
ATOM 2088 O O . VAL A 1 266 ? -24.804 5.309 23.735 1.00 82.75 266 VAL A O 1
ATOM 2091 N N . SER A 1 267 ? -24.617 6.921 25.274 1.00 84.75 267 SER A N 1
ATOM 2092 C CA . SER A 1 267 ? -23.848 6.084 26.208 1.00 84.75 267 SER A CA 1
ATOM 2093 C C . SER A 1 267 ? -24.649 4.898 26.748 1.00 84.75 267 SER A C 1
ATOM 2095 O O . SER A 1 267 ? -24.082 3.844 27.018 1.00 84.75 267 SER A O 1
ATOM 2097 N N . VAL A 1 268 ? -25.970 5.042 26.882 1.00 87.56 268 VAL A N 1
ATOM 2098 C CA . VAL A 1 268 ? -26.853 3.960 27.342 1.00 87.56 268 VAL A CA 1
ATOM 2099 C C . VAL A 1 268 ? -27.066 2.934 26.236 1.00 87.56 268 VAL A C 1
ATOM 2101 O O . VAL A 1 268 ? -27.019 1.734 26.496 1.00 87.56 268 VAL A O 1
ATOM 2104 N N . ASP A 1 269 ? -27.260 3.389 25.000 1.00 86.75 269 ASP A N 1
ATOM 2105 C CA . ASP A 1 269 ? -27.427 2.497 23.852 1.00 86.75 269 ASP A CA 1
ATOM 2106 C C . ASP A 1 269 ? -26.149 1.692 23.595 1.00 86.75 269 ASP A C 1
ATOM 2108 O O . ASP A 1 269 ? -26.208 0.478 23.409 1.00 86.75 269 ASP A O 1
ATOM 2112 N N . LEU A 1 270 ? -24.982 2.338 23.694 1.00 85.50 270 LEU A N 1
ATOM 2113 C CA . LEU A 1 270 ? -23.689 1.658 23.607 1.00 85.50 270 LEU A CA 1
ATOM 2114 C C . LEU A 1 270 ? -23.498 0.632 24.731 1.00 85.50 270 LEU A C 1
ATOM 2116 O O . LEU A 1 270 ? -23.045 -0.480 24.463 1.00 85.50 270 LEU A O 1
ATOM 2120 N N . ALA A 1 271 ? -23.872 0.965 25.971 1.00 86.94 271 ALA A N 1
ATOM 2121 C CA . ALA A 1 271 ? -23.810 0.028 27.092 1.00 86.94 271 ALA A CA 1
ATOM 2122 C C . ALA A 1 271 ? -24.709 -1.203 26.870 1.00 86.94 271 ALA A C 1
ATOM 2124 O O . ALA A 1 271 ? -24.290 -2.330 27.127 1.00 86.94 271 ALA A O 1
ATOM 2125 N N . ARG A 1 272 ? -25.926 -1.002 26.345 1.00 87.69 272 ARG A N 1
ATOM 2126 C CA . ARG A 1 272 ? -26.874 -2.081 26.022 1.00 87.69 272 ARG A CA 1
ATOM 2127 C C . ARG A 1 272 ? -26.363 -3.000 24.927 1.00 87.69 272 ARG A C 1
ATOM 2129 O O . ARG A 1 272 ? -26.433 -4.214 25.089 1.00 87.69 272 ARG A O 1
ATOM 2136 N N . GLU A 1 273 ? -25.849 -2.448 23.834 1.00 86.75 273 GLU A N 1
ATOM 2137 C CA . GLU A 1 273 ? -25.294 -3.268 22.753 1.00 86.75 273 GLU A CA 1
ATOM 2138 C C . GLU A 1 273 ? -24.054 -4.040 23.211 1.00 86.75 273 GLU A C 1
ATOM 2140 O O . GLU A 1 273 ? -23.904 -5.218 22.887 1.00 86.75 273 GLU A O 1
ATOM 2145 N N . PHE A 1 274 ? -23.210 -3.428 24.044 1.00 83.88 274 PHE A N 1
ATOM 2146 C CA . PHE A 1 274 ? -22.050 -4.116 24.599 1.00 83.88 274 PHE A CA 1
ATOM 2147 C C . PHE A 1 274 ? -22.444 -5.245 25.567 1.00 83.88 274 PHE A C 1
ATOM 2149 O O . PHE A 1 274 ? -21.909 -6.345 25.460 1.00 83.88 274 PHE A O 1
ATOM 2156 N N . ALA A 1 275 ? -23.435 -5.035 26.439 1.00 85.44 275 ALA A N 1
ATOM 2157 C CA . ALA A 1 275 ? -23.954 -6.081 27.326 1.00 85.44 275 ALA A CA 1
ATOM 2158 C C . ALA A 1 275 ? -24.580 -7.256 26.558 1.00 85.44 275 ALA A C 1
ATOM 2160 O O . ALA A 1 275 ? -24.311 -8.415 26.874 1.00 85.44 275 ALA A O 1
ATOM 2161 N N . LYS A 1 276 ? -25.356 -6.972 25.500 1.00 84.31 276 LYS A N 1
ATOM 2162 C CA . LYS A 1 276 ? -25.897 -8.007 24.601 1.00 84.31 276 LYS A CA 1
ATOM 2163 C C . LYS A 1 276 ? -24.783 -8.824 23.959 1.00 84.31 276 LYS A C 1
ATOM 2165 O O . LYS A 1 276 ? -24.878 -10.047 23.906 1.00 84.31 276 LYS A O 1
ATOM 2170 N N . TRP A 1 277 ? -23.726 -8.158 23.493 1.00 81.19 277 TRP A N 1
ATOM 2171 C CA . TRP A 1 277 ? -22.575 -8.826 22.895 1.00 81.19 277 TRP A CA 1
ATOM 2172 C C . TRP A 1 277 ? -21.828 -9.716 23.901 1.00 81.19 277 TRP A C 1
ATOM 2174 O O . TRP A 1 277 ? -21.435 -10.827 23.555 1.00 81.19 277 TRP A O 1
ATOM 2184 N N . LEU A 1 278 ? -21.704 -9.276 25.158 1.00 82.69 278 LEU A N 1
ATOM 2185 C CA . LEU A 1 278 ? -21.126 -10.065 26.255 1.00 82.69 278 LEU A CA 1
ATOM 2186 C C . LEU A 1 278 ? -22.059 -11.165 26.800 1.00 82.69 278 LEU A C 1
ATOM 2188 O O . LEU A 1 278 ? -21.601 -12.023 27.565 1.00 82.69 278 LEU A O 1
ATOM 2192 N N . GLN A 1 279 ? -23.338 -11.157 26.402 1.00 83.12 279 GLN A N 1
ATOM 2193 C CA . GLN A 1 279 ? -24.412 -11.985 26.962 1.00 83.12 279 GLN A CA 1
ATOM 2194 C C . GLN A 1 279 ? -24.489 -11.846 28.490 1.00 83.12 279 GLN A C 1
ATOM 2196 O O . GLN A 1 279 ? -24.388 -12.835 29.217 1.00 83.12 279 GLN A O 1
ATOM 2201 N N . ALA A 1 280 ? -24.594 -10.604 28.962 1.00 84.38 280 ALA A N 1
ATOM 2202 C CA . ALA A 1 280 ? -24.596 -10.255 30.377 1.00 84.38 280 ALA A CA 1
ATOM 2203 C C . ALA A 1 280 ? -25.747 -9.313 30.733 1.00 84.38 280 ALA A C 1
ATOM 2205 O O . ALA A 1 280 ? -26.233 -8.557 29.885 1.00 84.38 280 ALA A O 1
ATOM 2206 N N . ASP A 1 281 ? -26.131 -9.321 32.008 1.00 87.38 281 ASP A N 1
ATOM 2207 C CA . ASP A 1 281 ? -27.081 -8.351 32.542 1.00 87.38 281 ASP A CA 1
ATOM 2208 C C . ASP A 1 281 ? -26.411 -6.979 32.671 1.00 87.38 281 ASP A C 1
ATOM 2210 O O . ASP A 1 281 ? -25.274 -6.865 33.132 1.00 87.38 281 ASP A O 1
ATOM 2214 N N . LEU A 1 282 ? -27.115 -5.924 32.259 1.00 90.25 282 LEU A N 1
ATOM 2215 C CA . LEU A 1 282 ? -26.613 -4.553 32.311 1.00 90.25 282 LEU A CA 1
ATOM 2216 C C . LEU A 1 282 ? -27.173 -3.808 33.519 1.00 90.25 282 LEU A C 1
ATOM 2218 O O . LEU A 1 282 ? -28.387 -3.651 33.652 1.00 90.25 282 LEU A O 1
ATOM 2222 N N . GLU A 1 283 ? -26.281 -3.231 34.313 1.00 91.38 283 GLU A N 1
ATOM 2223 C CA . GLU A 1 283 ? -26.606 -2.281 35.369 1.00 91.38 283 GLU A CA 1
ATOM 2224 C C . GLU A 1 283 ? -26.115 -0.882 34.977 1.00 91.38 283 GLU A C 1
ATOM 2226 O O . GLU A 1 283 ? -24.943 -0.679 34.664 1.00 91.38 283 GLU A O 1
ATOM 2231 N N . LEU A 1 284 ? -27.016 0.102 34.970 1.00 90.75 284 LEU A N 1
ATOM 2232 C CA . LEU A 1 284 ? -26.672 1.492 34.668 1.00 90.75 284 LEU A CA 1
ATOM 2233 C C . LEU A 1 284 ? -26.438 2.260 35.972 1.00 90.75 284 LEU A C 1
ATOM 2235 O O . LEU A 1 284 ? -27.386 2.528 36.709 1.00 90.75 284 LEU A O 1
ATOM 2239 N N . VAL A 1 285 ? -25.198 2.676 36.220 1.00 90.19 285 VAL A N 1
ATOM 2240 C CA . VAL A 1 285 ? -24.826 3.489 37.384 1.00 90.19 285 VAL A CA 1
ATOM 2241 C C . VAL A 1 285 ? -24.781 4.955 36.956 1.00 90.19 285 VAL A C 1
ATOM 2243 O O . VAL A 1 285 ? -23.895 5.376 36.212 1.00 90.19 285 VAL A O 1
ATOM 2246 N N . VAL A 1 286 ? -25.788 5.732 37.356 1.00 89.56 286 VAL A N 1
ATOM 2247 C CA . VAL A 1 286 ? -26.011 7.094 36.843 1.00 89.56 286 VAL A CA 1
ATOM 2248 C C . VAL A 1 286 ? -25.363 8.145 37.743 1.00 89.56 286 VAL A C 1
ATOM 2250 O O . VAL A 1 286 ? -25.730 8.274 38.909 1.00 89.56 286 VAL A O 1
ATOM 2253 N N . PHE A 1 287 ? -24.491 8.973 37.168 1.00 87.69 287 PHE A N 1
ATOM 2254 C CA . PHE A 1 287 ? -23.769 10.047 37.856 1.00 87.69 287 PHE A CA 1
ATOM 2255 C C . PHE A 1 287 ? -24.142 11.427 37.321 1.00 87.69 287 PHE A C 1
ATOM 2257 O O . PHE A 1 287 ? -24.440 11.597 36.133 1.00 87.69 287 PHE A O 1
ATOM 2264 N N . ALA A 1 288 ? -24.120 12.427 38.204 1.00 83.31 288 ALA A N 1
ATOM 2265 C CA . ALA A 1 288 ? -24.481 13.798 37.857 1.00 83.31 288 ALA A CA 1
ATOM 2266 C C . ALA A 1 288 ? -23.346 14.528 37.130 1.00 83.31 288 ALA A C 1
ATOM 2268 O O . ALA A 1 288 ? -23.617 15.386 36.289 1.00 83.31 288 ALA A O 1
ATOM 2269 N N . SER A 1 289 ? -22.089 14.185 37.428 1.00 82.81 289 SER A N 1
ATOM 2270 C CA . SER A 1 289 ? -20.915 14.846 36.861 1.00 82.81 289 SER A CA 1
ATOM 2271 C C . SER A 1 289 ? -19.939 13.876 36.187 1.00 82.81 289 SER A C 1
ATOM 2273 O O . SER A 1 289 ? -19.866 12.685 36.489 1.00 82.81 289 SER A O 1
ATOM 2275 N N . ALA A 1 290 ? -19.130 14.412 35.267 1.00 78.25 290 ALA A N 1
ATOM 2276 C CA . ALA A 1 290 ? -18.075 13.654 34.592 1.00 78.25 290 ALA A CA 1
ATOM 2277 C C . ALA A 1 290 ? -16.925 13.245 35.528 1.00 78.25 290 ALA A C 1
ATOM 2279 O O . ALA A 1 290 ? -16.155 12.359 35.177 1.00 78.25 290 ALA A O 1
ATOM 2280 N N . GLY A 1 291 ? -16.741 13.933 36.660 1.00 80.88 291 GLY A N 1
ATOM 2281 C CA . GLY A 1 291 ? -15.754 13.556 37.678 1.00 80.88 291 GLY A CA 1
ATOM 2282 C C . GLY A 1 291 ? -16.170 12.268 38.365 1.00 80.88 291 GLY A C 1
ATOM 2283 O O . GLY A 1 291 ? -15.531 11.246 38.156 1.00 80.88 291 GLY A O 1
ATOM 2284 N N . GLU A 1 292 ? -17.328 12.300 39.026 1.00 83.94 292 GLU A N 1
ATOM 2285 C CA . GLU A 1 292 ? -17.910 11.148 39.730 1.00 83.94 292 GLU A CA 1
ATOM 2286 C C . GLU A 1 292 ? -17.991 9.897 38.850 1.00 83.94 292 GLU A C 1
ATOM 2288 O O . GLU A 1 292 ? -17.661 8.797 39.280 1.00 83.94 292 GLU A O 1
ATOM 2293 N N . SER A 1 293 ? -18.397 10.073 37.590 1.00 84.19 293 SER A N 1
ATOM 2294 C CA . SER A 1 293 ? -18.558 8.967 36.649 1.00 84.19 293 SER A CA 1
ATOM 2295 C C . SER A 1 293 ? -17.226 8.299 36.283 1.00 84.19 293 SER A C 1
ATOM 2297 O O . SER A 1 293 ? -17.191 7.081 36.106 1.00 84.19 293 SER A O 1
ATOM 2299 N N . VAL A 1 294 ? -16.139 9.073 36.177 1.00 82.75 294 VAL A N 1
ATOM 2300 C CA . VAL A 1 294 ? -14.790 8.543 35.923 1.00 82.75 294 VAL A CA 1
ATOM 2301 C C . VAL A 1 294 ? -14.212 7.922 37.187 1.00 82.75 294 VAL A C 1
ATOM 2303 O O . VAL A 1 294 ? -13.686 6.815 37.119 1.00 82.75 294 VAL A O 1
ATOM 2306 N N . ASP A 1 295 ? -14.362 8.592 38.328 1.00 83.56 295 ASP A N 1
ATOM 2307 C CA . ASP A 1 295 ? -13.866 8.113 39.619 1.00 83.56 295 ASP A CA 1
ATOM 2308 C C . ASP A 1 295 ? -14.513 6.771 39.987 1.00 83.56 295 ASP A C 1
ATOM 2310 O O . ASP A 1 295 ? -13.843 5.875 40.488 1.00 83.56 295 ASP A O 1
ATOM 2314 N N . ALA A 1 296 ? -15.792 6.576 39.650 1.00 84.88 296 ALA A N 1
ATOM 2315 C CA . ALA A 1 296 ? -16.475 5.299 39.821 1.00 84.88 296 ALA A CA 1
ATOM 2316 C C . ALA A 1 296 ? -15.874 4.164 38.976 1.00 84.88 296 ALA A C 1
ATOM 2318 O O . ALA A 1 296 ? -15.828 3.030 39.445 1.00 84.88 296 ALA A O 1
ATOM 2319 N N . VAL A 1 297 ? -15.402 4.452 37.757 1.00 84.81 297 VAL A N 1
ATOM 2320 C CA . VAL A 1 297 ? -14.703 3.453 36.929 1.00 84.81 297 VAL A CA 1
ATOM 2321 C C . VAL A 1 297 ? -13.296 3.213 37.470 1.00 84.81 297 VAL A C 1
ATOM 2323 O O . VAL A 1 297 ? -12.879 2.069 37.584 1.00 84.81 297 VAL A O 1
ATOM 2326 N N . ALA A 1 298 ? -12.574 4.263 37.862 1.00 81.81 298 ALA A N 1
ATOM 2327 C CA . ALA A 1 298 ? -11.237 4.137 38.445 1.00 81.81 298 ALA A CA 1
ATOM 2328 C C . ALA A 1 298 ? -11.243 3.350 39.771 1.00 81.81 298 ALA A C 1
ATOM 2330 O O . ALA A 1 298 ? -10.312 2.599 40.043 1.00 81.81 298 ALA A O 1
ATOM 2331 N N . ALA A 1 299 ? -12.303 3.494 40.569 1.00 81.94 299 ALA A N 1
ATOM 2332 C CA . ALA A 1 299 ? -12.505 2.793 41.834 1.00 81.94 299 ALA A CA 1
ATOM 2333 C C . ALA A 1 299 ? -13.198 1.423 41.692 1.00 81.94 299 ALA A C 1
ATOM 2335 O O . ALA A 1 299 ? -13.614 0.864 42.701 1.00 81.94 299 ALA A O 1
ATOM 2336 N N . GLU A 1 300 ? -13.378 0.905 40.468 1.00 82.44 300 GLU A N 1
ATOM 2337 C CA . GLU A 1 300 ? -14.021 -0.398 40.194 1.00 82.44 300 GLU A CA 1
ATOM 2338 C C . GLU A 1 300 ? -15.480 -0.525 40.688 1.00 82.44 300 GLU A C 1
ATOM 2340 O O . GLU A 1 300 ? -16.053 -1.617 40.760 1.00 82.44 300 GLU A O 1
ATOM 2345 N N . ASN A 1 301 ? -16.134 0.605 40.965 1.00 82.88 301 ASN A N 1
ATOM 2346 C CA . ASN A 1 301 ? -17.568 0.679 41.257 1.00 82.88 301 ASN A CA 1
ATOM 2347 C C . ASN A 1 301 ? -18.422 0.600 39.978 1.00 82.88 301 ASN A C 1
ATOM 2349 O O . ASN A 1 301 ? -19.621 0.331 40.046 1.00 82.88 301 ASN A O 1
ATOM 2353 N N . ALA A 1 302 ? -17.805 0.813 38.816 1.00 85.81 302 ALA A N 1
ATOM 2354 C CA . ALA A 1 302 ? -18.352 0.535 37.497 1.00 85.81 302 ALA A CA 1
ATOM 2355 C C . ALA A 1 302 ? -17.277 -0.118 36.615 1.00 85.81 302 ALA A C 1
ATOM 2357 O O . ALA A 1 302 ? -16.101 0.234 36.697 1.00 85.81 302 ALA A O 1
ATOM 2358 N N . ASP A 1 303 ? -17.681 -1.044 35.749 1.00 85.38 303 ASP A N 1
ATOM 2359 C CA . ASP A 1 303 ? -16.761 -1.837 34.927 1.00 85.38 303 ASP A CA 1
ATOM 2360 C C . ASP A 1 303 ? -16.348 -1.080 33.658 1.00 85.38 303 ASP A C 1
ATOM 2362 O O . ASP A 1 303 ? -15.214 -1.196 33.185 1.00 85.38 303 ASP A O 1
ATOM 2366 N N . ILE A 1 304 ? -17.272 -0.275 33.117 1.00 87.25 304 ILE A N 1
ATOM 2367 C CA . ILE A 1 304 ? -17.041 0.555 31.935 1.00 87.25 304 ILE A CA 1
ATOM 2368 C C . ILE A 1 304 ? -17.652 1.954 32.053 1.00 87.25 304 ILE A C 1
ATOM 2370 O O . ILE A 1 304 ? -18.606 2.178 32.798 1.00 87.25 304 ILE A O 1
ATOM 2374 N N . GLY A 1 305 ? -17.162 2.894 31.243 1.00 86.06 305 GLY A N 1
ATOM 2375 C CA . GLY A 1 305 ? -17.787 4.205 31.063 1.00 86.06 305 GLY A CA 1
ATOM 2376 C C . GLY A 1 305 ? -17.470 4.849 29.712 1.00 86.06 305 GLY A C 1
ATOM 2377 O O . GLY A 1 305 ? -16.548 4.430 29.012 1.00 86.06 305 GLY A O 1
ATOM 2378 N N . PHE A 1 306 ? -18.255 5.863 29.339 1.00 83.75 306 PHE A N 1
ATOM 2379 C CA . PHE A 1 306 ? -18.152 6.565 28.053 1.00 83.75 306 PHE A CA 1
ATOM 2380 C C . PHE A 1 306 ? -17.885 8.050 28.286 1.00 83.75 306 PHE A C 1
ATOM 2382 O O . PHE A 1 306 ? -18.795 8.806 28.643 1.00 83.75 306 PHE A O 1
ATOM 2389 N N . PHE A 1 307 ? -16.640 8.479 28.075 1.00 78.56 307 PHE A N 1
ATOM 2390 C CA . PHE A 1 307 ? -16.194 9.831 28.419 1.00 78.56 307 PHE A CA 1
ATOM 2391 C C . PHE A 1 307 ? -15.357 10.459 27.312 1.00 78.56 307 PHE A C 1
ATOM 2393 O O . PHE A 1 307 ? -14.829 9.777 26.430 1.00 78.56 307 PHE A O 1
ATOM 2400 N N . ALA A 1 308 ? -15.208 11.782 27.385 1.00 67.50 308 ALA A N 1
ATOM 2401 C CA . ALA A 1 308 ? -14.179 12.468 26.621 1.00 67.50 308 ALA A CA 1
ATOM 2402 C C . ALA A 1 308 ? -12.790 12.078 27.150 1.00 67.50 308 ALA A C 1
ATOM 2404 O O . ALA A 1 308 ? -12.614 11.903 28.356 1.00 67.50 308 ALA A O 1
ATOM 2405 N N . ILE A 1 309 ? -11.812 11.954 26.253 1.00 64.69 309 ILE A N 1
ATOM 2406 C CA . ILE A 1 309 ? -10.439 11.603 26.640 1.00 64.69 309 ILE A CA 1
ATOM 2407 C C . ILE A 1 309 ? -9.822 12.784 27.403 1.00 64.69 309 ILE A C 1
ATOM 2409 O O . ILE A 1 309 ? -9.606 13.851 26.824 1.00 64.69 309 ILE A O 1
ATOM 2413 N N . ASP A 1 310 ? -9.525 12.574 28.686 1.00 66.00 310 ASP A N 1
ATOM 2414 C CA . ASP A 1 310 ? -8.821 13.522 29.553 1.00 66.00 310 ASP A CA 1
ATOM 2415 C C . ASP A 1 310 ? -7.420 12.969 29.882 1.00 66.00 310 ASP A C 1
ATOM 2417 O O . ASP A 1 310 ? -7.320 11.912 30.515 1.00 66.00 310 ASP A O 1
ATOM 2421 N N . PRO A 1 311 ? -6.336 13.663 29.484 1.00 61.06 311 PRO A N 1
ATOM 2422 C CA . PRO A 1 311 ? -4.964 13.220 29.723 1.00 61.06 311 PRO A CA 1
ATOM 2423 C C . PRO A 1 311 ? -4.633 12.949 31.194 1.00 61.06 311 PRO A C 1
ATOM 2425 O O . PRO A 1 311 ? -3.865 12.038 31.467 1.00 61.06 311 PRO A O 1
ATOM 2428 N N . LYS A 1 312 ? -5.214 13.701 32.140 1.00 65.50 312 LYS A N 1
ATOM 2429 C CA . LYS A 1 312 ? -4.938 13.521 33.576 1.00 65.50 312 LYS A CA 1
ATOM 2430 C C . LYS A 1 312 ? -5.584 12.259 34.139 1.00 65.50 312 LYS A C 1
ATOM 2432 O O . LYS A 1 312 ? -5.117 11.715 35.128 1.00 65.50 312 LYS A O 1
ATOM 2437 N N . ARG A 1 313 ? -6.683 11.810 33.531 1.00 64.75 313 ARG A N 1
ATOM 2438 C CA . ARG A 1 313 ? -7.467 10.655 33.996 1.00 64.75 313 ARG A CA 1
ATOM 2439 C C . ARG A 1 313 ? -7.062 9.359 33.290 1.00 64.75 313 ARG A C 1
ATOM 2441 O O . ARG A 1 313 ? -7.310 8.280 33.812 1.00 64.75 313 ARG A O 1
ATOM 2448 N N . ALA A 1 314 ? -6.379 9.457 32.148 1.00 60.81 314 ALA A N 1
ATOM 2449 C CA . ALA A 1 314 ? -5.819 8.321 31.411 1.00 60.81 314 ALA A CA 1
ATOM 2450 C C . ALA A 1 314 ? -4.730 7.542 32.176 1.00 60.81 314 ALA A C 1
ATOM 2452 O O . ALA A 1 314 ? -4.371 6.444 31.764 1.00 60.81 314 ALA A O 1
ATOM 2453 N N . GLU A 1 315 ? -4.224 8.078 33.291 1.00 62.62 315 GLU A N 1
ATOM 2454 C CA . GLU A 1 315 ? -3.287 7.379 34.179 1.00 62.62 315 GLU A CA 1
ATOM 2455 C C . GLU A 1 315 ? -3.964 6.272 35.009 1.00 62.62 315 GLU A C 1
ATOM 2457 O O . GLU A 1 315 ? -3.296 5.336 35.438 1.00 62.62 315 GLU A O 1
ATOM 2462 N N . GLN A 1 316 ? -5.283 6.361 35.226 1.00 61.97 316 GLN A N 1
ATOM 2463 C CA . GLN A 1 316 ? -6.038 5.463 36.116 1.00 61.97 316 GLN A CA 1
ATOM 2464 C C . GLN A 1 316 ? -7.042 4.570 35.375 1.00 61.97 316 GLN A C 1
ATOM 2466 O O . GLN A 1 316 ? -7.479 3.551 35.907 1.00 61.97 316 GLN A O 1
ATOM 2471 N N . ILE A 1 317 ? -7.404 4.933 34.141 1.00 67.38 317 ILE A N 1
ATOM 2472 C CA . ILE A 1 317 ? -8.363 4.202 33.309 1.00 67.38 317 ILE A CA 1
ATOM 2473 C C . ILE A 1 317 ? -7.841 4.041 31.881 1.00 67.38 317 ILE A C 1
ATOM 2475 O O . ILE A 1 317 ? -7.345 4.984 31.264 1.00 67.38 317 ILE A O 1
ATOM 2479 N N . ALA A 1 318 ? -7.993 2.840 31.326 1.00 69.31 318 ALA A N 1
ATOM 2480 C CA . ALA A 1 318 ? -7.586 2.550 29.955 1.00 69.31 318 ALA A CA 1
ATOM 2481 C C . ALA A 1 318 ? -8.680 2.990 28.977 1.00 69.31 318 ALA A C 1
ATOM 2483 O O . ALA A 1 318 ? -9.823 2.579 29.144 1.00 69.31 318 ALA A O 1
ATOM 2484 N N . PHE A 1 319 ? -8.341 3.787 27.958 1.00 68.31 319 PHE A N 1
ATOM 2485 C CA . PHE A 1 319 ? -9.271 4.237 26.914 1.00 68.31 319 PHE A CA 1
ATOM 2486 C C . PHE A 1 319 ? -9.097 3.443 25.614 1.00 68.31 319 PHE A C 1
ATOM 2488 O O . PHE A 1 319 ? -7.975 3.199 25.170 1.00 68.31 319 PHE A O 1
ATOM 2495 N N . THR A 1 320 ? -10.199 3.120 24.939 1.00 65.44 320 THR A N 1
ATOM 2496 C CA . THR A 1 320 ? -10.160 2.686 23.534 1.00 65.44 320 THR A CA 1
ATOM 2497 C C . THR A 1 320 ? -9.852 3.864 22.599 1.00 65.44 320 THR A C 1
ATOM 2499 O O . THR A 1 320 ? -10.075 5.023 22.969 1.00 65.44 320 THR A O 1
ATOM 2502 N N . PRO A 1 321 ? -9.435 3.605 21.342 1.00 54.19 321 PRO A N 1
ATOM 2503 C CA . PRO A 1 321 ? -9.500 4.613 20.287 1.00 54.19 321 PRO A CA 1
ATOM 2504 C C . PRO A 1 321 ? -10.900 5.250 20.205 1.00 54.19 321 PRO A C 1
ATOM 2506 O O . PRO A 1 321 ? -11.893 4.603 20.565 1.00 54.19 321 PRO A O 1
ATOM 2509 N N . PRO A 1 322 ? -11.004 6.513 19.757 1.00 55.34 322 PRO A N 1
ATOM 2510 C CA . PRO A 1 322 ? -12.261 7.239 19.801 1.00 55.34 322 PRO A CA 1
ATOM 2511 C C . PRO A 1 322 ? -13.310 6.630 18.863 1.00 55.34 322 PRO A C 1
ATOM 2513 O O . PRO A 1 322 ? -13.024 6.329 17.706 1.00 55.34 322 PRO A O 1
ATOM 2516 N N . LEU A 1 323 ? -14.544 6.480 19.355 1.00 44.56 323 LEU A N 1
ATOM 2517 C CA . LEU A 1 323 ? -15.632 5.782 18.648 1.00 44.56 323 LEU A CA 1
ATOM 2518 C C . LEU A 1 323 ? -16.204 6.589 17.459 1.00 44.56 323 LEU A C 1
ATOM 2520 O O . LEU A 1 323 ? -16.891 6.037 16.603 1.00 44.56 323 LEU A O 1
ATOM 2524 N N . ARG A 1 324 ? -15.903 7.896 17.386 1.00 38.12 324 ARG A N 1
ATOM 2525 C CA . ARG A 1 324 ? -16.082 8.801 16.230 1.00 38.12 324 ARG A CA 1
ATOM 2526 C C . ARG A 1 324 ? -14.990 9.880 16.270 1.00 38.12 324 ARG A C 1
ATOM 2528 O O . ARG A 1 324 ? -14.367 10.076 17.304 1.00 38.12 324 ARG A O 1
ATOM 2535 N N . HIS A 1 325 ? -14.806 10.660 15.201 1.00 38.62 325 HIS A N 1
ATOM 2536 C CA . HIS A 1 325 ? -13.857 11.795 15.138 1.00 38.62 325 HIS A CA 1
ATOM 2537 C C . HIS A 1 325 ? -14.048 12.908 16.205 1.00 38.62 325 HIS A C 1
ATOM 2539 O O . HIS A 1 325 ? -13.278 13.867 16.234 1.00 38.62 325 HIS A O 1
ATOM 2545 N N . HIS A 1 326 ? -15.016 12.783 17.119 1.00 35.56 326 HIS A N 1
ATOM 2546 C CA . HIS A 1 326 ? -15.077 13.555 18.359 1.00 35.56 326 HIS A CA 1
ATOM 2547 C C . HIS A 1 326 ? -14.471 12.727 19.500 1.00 35.56 326 HIS A C 1
ATOM 2549 O O . HIS A 1 326 ? -14.919 11.616 19.752 1.00 35.56 326 HIS A O 1
ATOM 2555 N N . ARG A 1 327 ? -13.445 13.275 20.166 1.00 37.59 327 ARG A N 1
ATOM 2556 C CA . ARG A 1 327 ? -12.586 12.656 21.199 1.00 37.59 327 ARG A CA 1
ATOM 2557 C C . ARG A 1 327 ? -13.344 11.994 22.374 1.00 37.59 327 ARG A C 1
ATOM 2559 O O . ARG A 1 327 ? -13.312 12.521 23.481 1.00 37.59 327 ARG A O 1
ATOM 2566 N N . GLY A 1 328 ? -13.988 10.847 22.169 1.00 41.09 328 GLY A N 1
ATOM 2567 C CA . GLY A 1 328 ? -14.610 10.039 23.223 1.00 41.09 328 GLY A CA 1
ATOM 2568 C C . GLY A 1 328 ? -14.327 8.552 23.032 1.00 41.09 328 GLY A C 1
ATOM 2569 O O . GLY A 1 328 ? -14.445 8.054 21.913 1.00 41.09 328 GLY A O 1
ATOM 2570 N N . GLY A 1 329 ? -13.931 7.868 24.108 1.00 49.41 329 GLY A N 1
ATOM 2571 C CA . GLY A 1 329 ? -13.549 6.450 24.121 1.00 49.41 329 GLY A CA 1
ATOM 2572 C C . GLY A 1 329 ? -14.280 5.663 25.212 1.00 49.41 329 GLY A C 1
ATOM 2573 O O . GLY A 1 329 ? -14.872 6.254 26.116 1.00 49.41 329 GLY A O 1
ATOM 2574 N N . LEU A 1 330 ? -14.253 4.333 25.104 1.00 57.19 330 LEU A N 1
ATOM 2575 C CA . LEU A 1 330 ? -14.697 3.411 26.152 1.00 57.19 330 LEU A CA 1
ATOM 2576 C C . LEU A 1 330 ? -13.566 3.256 27.174 1.00 57.19 330 LEU A C 1
ATOM 2578 O O . LEU A 1 330 ? -12.420 3.040 26.775 1.00 57.19 330 LEU A O 1
ATOM 2582 N N . SER A 1 331 ? -13.884 3.361 28.462 1.00 59.25 331 SER A N 1
ATOM 2583 C CA . SER A 1 331 ? -12.908 3.270 29.553 1.00 59.25 331 SER A CA 1
ATOM 2584 C C . SER A 1 331 ? -13.125 2.043 30.434 1.00 59.25 331 SER A C 1
ATOM 2586 O O . SER A 1 331 ? -14.277 1.684 30.660 1.00 59.25 331 SER A O 1
ATOM 2588 N N . ARG A 1 332 ? -12.048 1.443 30.964 1.00 67.69 332 ARG A N 1
ATOM 2589 C CA . ARG A 1 332 ? -12.087 0.309 31.912 1.00 67.69 332 ARG A CA 1
ATOM 2590 C C . ARG A 1 332 ? -11.059 0.469 33.045 1.00 67.69 332 ARG A C 1
ATOM 2592 O O . ARG A 1 332 ? -9.966 0.990 32.810 1.00 67.69 332 ARG A O 1
ATOM 2599 N N . ALA A 1 333 ? -11.393 -0.031 34.236 1.00 48.34 333 ALA A N 1
ATOM 2600 C CA . ALA A 1 333 ? -10.492 -0.137 35.385 1.00 48.34 333 ALA A CA 1
ATOM 2601 C C . ALA A 1 333 ? -9.364 -1.180 35.185 1.00 48.34 333 ALA A C 1
ATOM 2603 O O . ALA A 1 333 ? -9.592 -2.259 34.627 1.00 48.34 333 ALA A O 1
ATOM 2604 N N . GLY A 1 334 ? -8.145 -0.870 35.644 1.00 49.06 334 GLY A N 1
ATOM 2605 C CA . GLY A 1 334 ? -7.073 -1.862 35.844 1.00 49.06 334 GLY A CA 1
ATOM 2606 C C . GLY A 1 334 ? -6.304 -2.362 34.607 1.00 49.06 334 GLY A C 1
ATOM 2607 O O . GLY A 1 334 ? -5.583 -3.354 34.695 1.00 49.06 334 GLY A O 1
ATOM 2608 N N . GLY A 1 335 ? -6.406 -1.708 33.447 1.00 38.94 335 GLY A N 1
ATOM 2609 C CA . GLY A 1 335 ? -5.605 -2.069 32.270 1.00 38.94 335 GLY A CA 1
ATOM 2610 C C . GLY A 1 335 ? -4.216 -1.429 32.296 1.00 38.94 335 GLY A C 1
ATOM 2611 O O . GLY A 1 335 ? -4.099 -0.239 32.016 1.00 38.94 335 GLY A O 1
ATOM 2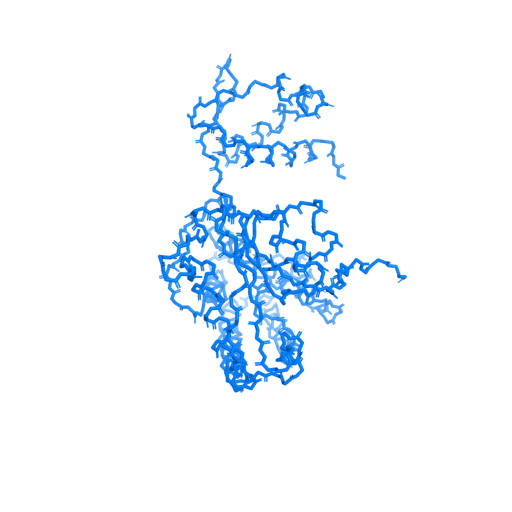612 N N . LEU A 1 336 ? -3.159 -2.202 32.575 1.00 30.45 336 LEU A N 1
ATOM 2613 C CA . LEU A 1 336 ? -1.779 -1.779 32.303 1.00 30.45 336 LEU A CA 1
ATOM 2614 C C . LEU A 1 336 ? -1.685 -1.286 30.853 1.00 30.45 336 LEU A C 1
ATOM 2616 O O . LEU A 1 336 ? -1.940 -2.043 29.915 1.00 30.45 336 LEU A O 1
ATOM 2620 N N . ALA A 1 337 ? -1.300 -0.023 30.672 1.00 31.41 337 ALA A N 1
ATOM 2621 C CA . ALA A 1 337 ? -0.924 0.518 29.378 1.00 31.41 337 ALA A CA 1
ATOM 2622 C C . ALA A 1 337 ? 0.318 -0.234 28.877 1.00 31.41 337 ALA A C 1
ATOM 2624 O O . ALA A 1 337 ? 1.452 0.149 29.157 1.00 31.41 337 ALA A O 1
ATOM 2625 N N . SER A 1 338 ? 0.128 -1.329 28.139 1.00 29.16 338 SER A N 1
ATOM 2626 C CA . SER A 1 338 ? 1.216 -1.979 27.418 1.00 29.16 338 SER A CA 1
ATOM 2627 C C . SER A 1 338 ? 1.569 -1.133 26.192 1.00 29.16 338 SER A C 1
ATOM 2629 O O . SER A 1 338 ? 1.235 -1.464 25.053 1.00 29.16 338 SER A O 1
ATOM 2631 N N . HIS A 1 339 ? 2.245 -0.007 26.425 1.00 29.53 339 HIS A N 1
ATOM 2632 C CA . HIS A 1 339 ? 3.093 0.612 25.420 1.00 29.53 339 HIS A CA 1
ATOM 2633 C C . HIS A 1 339 ? 4.276 -0.325 25.168 1.00 29.53 339 HIS A C 1
ATOM 2635 O O . HIS A 1 339 ? 5.258 -0.340 25.904 1.00 29.53 339 HIS A O 1
ATOM 2641 N N . GLY A 1 340 ? 4.172 -1.133 24.114 1.00 26.48 340 GLY A N 1
ATOM 2642 C CA . GLY A 1 340 ? 5.291 -1.897 23.576 1.00 26.48 340 GLY A CA 1
ATOM 2643 C C . GLY A 1 340 ? 6.276 -0.989 22.843 1.00 26.48 340 GLY A C 1
ATOM 2644 O O . GLY A 1 340 ? 6.388 -1.058 21.624 1.00 26.48 340 GLY A O 1
ATOM 2645 N N . THR A 1 341 ? 7.004 -0.138 23.566 1.00 29.19 341 THR A N 1
ATOM 2646 C CA . THR A 1 341 ? 8.289 0.391 23.093 1.00 29.19 341 THR A CA 1
ATOM 2647 C C . THR A 1 341 ? 9.347 -0.687 23.311 1.00 29.19 341 THR A C 1
ATOM 2649 O O . THR A 1 341 ? 9.999 -0.737 24.351 1.00 29.19 341 THR A O 1
ATOM 2652 N N . GLY A 1 342 ? 9.489 -1.590 22.342 1.00 26.73 342 GLY A N 1
ATOM 2653 C CA . GLY A 1 342 ? 10.570 -2.572 22.301 1.00 26.73 342 GLY A CA 1
ATOM 2654 C C . GLY A 1 342 ? 11.828 -1.973 21.678 1.00 26.73 342 GLY A C 1
ATOM 2655 O O . GLY A 1 342 ? 12.081 -2.171 20.495 1.00 26.73 342 GLY A O 1
ATOM 2656 N N . GLY A 1 343 ? 12.597 -1.224 22.469 1.00 24.12 343 GLY A N 1
ATOM 2657 C CA . GLY A 1 343 ? 13.977 -0.857 22.163 1.00 24.12 343 GLY A CA 1
ATOM 2658 C C . GLY A 1 343 ? 14.942 -1.598 23.089 1.00 24.12 343 GLY A C 1
ATOM 2659 O O . GLY A 1 343 ? 14.842 -1.457 24.304 1.00 24.12 343 GLY A O 1
ATOM 2660 N N . GLY A 1 344 ? 15.889 -2.338 22.502 1.00 28.34 344 GLY A N 1
ATOM 2661 C CA . GLY A 1 344 ? 17.143 -2.748 23.143 1.00 28.34 344 GLY A CA 1
ATOM 2662 C C . GLY A 1 344 ? 17.349 -4.254 23.333 1.00 28.34 344 GLY A C 1
ATOM 2663 O O . GLY A 1 344 ? 17.013 -4.795 24.383 1.00 28.34 344 GLY A O 1
ATOM 2664 N N . ARG A 1 345 ? 18.030 -4.903 22.383 1.00 31.20 345 ARG A N 1
ATOM 2665 C CA . ARG A 1 345 ? 19.468 -5.217 22.482 1.00 31.20 345 ARG A CA 1
ATOM 2666 C C . ARG A 1 345 ? 20.029 -5.653 21.137 1.00 31.20 345 ARG A C 1
ATOM 2668 O O . ARG A 1 345 ? 19.287 -6.327 20.393 1.00 31.20 345 ARG A O 1
#

Foldseek 3Di:
DDPLVVLLVVVLVCCQVVVDDFFDADDLVVSCVVVVHDSPSSLVSLVVCVVLVQWPQDPPRGITGHHRDHVVDDPDDPPQPPDDDDSLCVLLVLLLVQLLVLLVAVPQAQDVVLLVVLLVLLVCLVVDDLQVNLVSVLVLSLSSNVSSVDVVSNVSSVPDDRSSPQRPDDPPCSVVLSVLSNVLSVCSVVVVSNVSSVSVSVSSVVVSVVSVVVVVVVVVVCVVVLVDPDVVVLVLQDDVQEAEEQAACLPVQAWHADPVGDIDHNFVVVQVVVCVSSVGHYHYDYDHDPVVSLVCQLVVVGAKYKDADDPVSCVRWPFDQAPDPRRITMIGGDDDPPPPPDDDD

pLDDT: mean 75.33, std 17.61, range [24.12, 97.69]

Radius of gyration: 27.68 Å; chains: 1; bounding box: 61×61×71 Å

Sequence (345 aa):
MTESSVVLLRLEQWLQQSRPPRGTHLPAQQLADLLAVSRSPVSHALAVLAERGWLRRQPHRGYYVDRLPEPGGDTRSVSAPTGPVDDTLQPLRMCMAVVPAALLEPGYRIEPTVMRRLRQQESRMHALHDAARAQLELDFYVALTEAARNPYFSDAIRRLPQPCGLRSVKDTHWREHVGQRLAVLDLLEHGYNEAASRLMTSHFRSTLSGLAEQSQASRQVEGENKMKLDDKIRAAFLVEGRLRASINVGNPILARRQEQGGAAGVSVDLAREFAKWLQADLELVVFASAGESVDAVAAENADIGFFAIDPKRAEQIAFTPPLRHHRGGLSRAGGLASHGTGGGR

InterPro domains:
  IPR000524 Transcription regulator HTH, GntR [PF00392] (7-65)
  IPR000524 Transcription regulator HTH, GntR [PS50949] (1-68)
  IPR000524 Transcription regulator HTH, GntR [SM00345] (7-65)
  IPR001638 Solute-binding protein family 3/N-terminal domain of MltF [PF00497] (257-325)
  IPR008920 Transcription regulator FadR/GntR, C-terminal [G3DSA:1.20.120.530] (93-215)
  IPR008920 Transcription regulator FadR/GntR, C-terminal [SSF48008] (97-209)
  IPR011711 GntR, C-terminal [PF07729] (109-205)
  IPR036388 Winged helix-like DNA-binding domain superfamily [G3DSA:1.10.10.10] (2-67)
  IPR036390 Winged helix DNA-binding domain superfamily [SSF46785] (6-69)

Organism: NCBI:txid1331206

Secondary structure (DSSP, 8-state):
--HHHHHHHHHHHHHHHH-PPTT-EE-HHHHHHHHTS-HHHHHHHHHHHHHTTSEEEETTTEEEE--PPPTT--TT--------S-GGGHHHHHHHHHHHHHHTSTT----HHHHHHHHHHHHHGGGS-HHHHHHHHHHHHHHHHHHTT-HHHHHHHHTSPPSTTTS-S--TTHHHHHHHHHHHHHHHHTT-HHHHHHHHHHHHHHHHHHHHHHHHHHHHHHHHHHTS--HHHHHHH-BTTEEEEEEETTSTTT-EE-TTS-EESHHHHHHHHHHHHHT-EEEEEEESSHHHHHHHHHTTSSSEEEEE--TTTTTTEEEPSPSSSSSEEEEEET-----------